Protein 7VJV (pdb70)

Secondary structure (DSSP, 8-state):
-HHHHH--GGGGGGB-TTSSSSEEEETTSS-HHHHHHHHHHHHTS-GGGEEE-SS-EEEEESB---TT-B-B-PPPHHHHHHHHHHHTTT-STTS---EEEEEEE-TT--EEEE---TTS-SEEEEEEESS-EEEEEE----GGG--TTPPP-PPP--SEEEEE-TT-EEEEETHHHHT-EEEE-S-SEEE---EEE---EEEEEEE--S-BPPTT-----

Sequence (221 aa):
MEEQDARVPALEPFRVEQAPPVIYYVPDFISKEEEEYLLRQVFNAPKPKWTQLSGRKLQNWGGLPHPRGMVPERLPPWLQRYVDKVSNLSLFGGLPANHVLVNQYLPGEGIMPHEDGPLYYPTVSTISLGSHTVLDFYEPRRPEDDDPTEQPRPPPRPTTSLLLEPRSLLVLRGPAYTRLLHGIAAARVDALDACLVRGTRVSLTIRRVPRVLRAGLLLGK

CATH classification: 2.60.120.590

Foldseek 3Di:
DLLVVQDQVVQVVQAPVPDPGGKGKFPQLDPPVLLVVVVVCVVPPPPVQWDDDPFWIKGKAQADQDPQATAGDAGDPSVVVVQCVVVVSVNQVNDTFRIKMKIKHAQLGKFPWDAPDDQFRQKKKKQKHDWKFKKFKFFDDDPVNDDPPDDDDPDTDGPDIDIHGHNMIMMQGGCSRVGIIIMTGSHQWDPPVPIGGTHMMIMIITTHRPGHDPHPDDDDD

Solvent-accessible surface area: 11903 Å² total; per-residue (Å²): 137,86,79,51,113,7,125,11,113,76,8,66,110,75,47,33,158,185,14,25,39,0,0,0,30,15,64,108,45,4,56,135,144,42,15,92,122,0,35,149,48,0,96,119,15,88,85,120,47,49,62,123,70,133,32,43,58,15,0,28,28,2,2,120,27,90,80,99,9,2,68,54,94,196,12,22,88,37,1,62,117,7,0,66,74,0,18,123,45,78,0,1,54,64,112,78,4,42,0,0,26,0,7,16,13,89,46,19,43,10,32,78,64,52,83,26,15,129,44,29,54,56,0,6,0,9,0,1,0,42,9,18,4,24,10,14,1,45,109,43,101,32,83,158,79,107,71,138,118,111,159,86,83,101,72,78,76,56,85,31,62,30,50,2,77,35,50,1,0,4,0,0,20,7,26,1,11,64,38,6,41,17,1,14,52,82,30,159,76,16,75,96,140,91,75,41,117,16,35,48,9,1,3,0,13,1,12,32,3,67,147,66,24,177,94,86,61,132,79,61,222

B-factor: mean 22.16, std 8.7, range [9.95, 59.67]

Nearest PDB structures (foldseek):
  7vjv-assembly1_A  TM=1.005E+00  e=1.576E-45  Homo sapiens
  7vjs-assembly1_A  TM=9.994E-01  e=5.631E-41  Homo sapiens
  5ylb-assembly1_A  TM=8.033E-01  e=1.730E-12  Schizosaccharomyces pombe 972h-
  5yl6-assembly1_A  TM=7.796E-01  e=6.643E-12  Schizosaccharomyces pombe 972h-
  4nih-assembly1_A  TM=6.869E-01  e=3.963E-09  Escherichia coli

Organism: Homo sapiens (NCBI:txid9606)

GO terms:
  GO:0005634 nucleus (C, IDA)
  GO:0005737 cytoplasm (C, IDA)
  GO:0016706 2-oxoglutarate-dependent dioxygenase activity (F, IDA)
  GO:0005515 protein binding (F, IPI)

InterPro domains:
  IPR005123 Oxoglutarate/iron-dependent dioxygenase domain [PS51471] (96-227)
  IPR027450 Alpha-ketoglutarate-dependent dioxygenase AlkB-like [PF13532] (74-224)
  IPR032862 Alpha-ketoglutarate-dependent dioxygenase alkB homologue 6 [PTHR46030] (2-235)
  IPR037151 Alpha-ketoglutarate-dependent dioxygenase AlkB-like superfamily [G3DSA:2.60.120.590] (9-232)

Structure (mmCIF, N/CA/C/O backbone):
data_7VJV
#
_entry.id   7VJV
#
_cell.length_a   46.118
_cell.length_b   64.407
_cell.length_c   88.416
_cell.angle_alpha   90.000
_cell.angle_beta   90.000
_cell.angle_gamma   90.000
#
_symmetry.space_group_name_H-M   'P 21 21 21'
#
loop_
_entity.id
_entity.type
_entity.pdbx_description
1 polymer 'Alpha-ketoglutarate-dependent dioxygenase alkB homolog 6'
2 non-polymer 'MANGANESE (II) ION'
3 non-polymer '2-OXOGLUTARIC ACID'
4 water water
#
loop_
_atom_site.group_PDB
_atom_site.id
_atom_site.type_symbol
_atom_site.label_atom_id
_atom_site.label_alt_id
_atom_site.label_comp_id
_atom_site.label_asym_id
_atom_site.label_entity_id
_atom_site.label_seq_id
_atom_site.pdbx_PDB_ins_code
_atom_site.Cartn_x
_atom_site.Cartn_y
_atom_site.Cartn_z
_atom_site.occupancy
_atom_site.B_iso_or_equiv
_atom_site.auth_seq_id
_atom_site.auth_comp_id
_atom_site.auth_asym_id
_atom_site.auth_atom_id
_atom_site.pdbx_PDB_model_num
ATOM 1 N N . MET A 1 1 ? -9.108 3.746 -10.954 1.000 33.864 1 MET A N 1
ATOM 2 C CA . MET A 1 1 ? -8.769 4.940 -10.092 1.000 35.713 1 MET A CA 1
ATOM 3 C C . MET A 1 1 ? -7.343 4.803 -9.536 1.000 32.062 1 MET A C 1
ATOM 4 O O . MET A 1 1 ? -6.632 5.809 -9.542 1.000 32.083 1 MET A O 1
ATOM 7 N N . GLU A 1 2 ? -6.937 3.603 -9.112 1.000 31.839 2 GLU A N 1
ATOM 8 C CA . GLU A 1 2 ? -5.565 3.362 -8.587 1.000 33.548 2 GLU A CA 1
ATOM 9 C C . GLU A 1 2 ? -4.539 3.866 -9.615 1.000 35.305 2 GLU A C 1
ATOM 10 O O . GLU A 1 2 ? -3.663 4.663 -9.219 1.000 29.682 2 GLU A O 1
ATOM 16 N N . GLU A 1 3 ? -4.681 3.455 -10.886 1.000 32.231 3 GLU A N 1
ATOM 17 C CA . GLU A 1 3 ? -3.769 3.836 -11.999 1.000 32.897 3 GLU A CA 1
ATOM 18 C C . GLU A 1 3 ? -3.837 5.343 -12.182 1.000 30.619 3 GLU A C 1
ATOM 19 O O . GLU A 1 3 ? -2.770 5.972 -12.242 1.000 29.417 3 GLU A O 1
ATOM 25 N N . GLN A 1 4 ? -5.052 5.897 -12.262 1.000 28.751 4 GLN A N 1
ATOM 26 C CA . GLN A 1 4 ? -5.271 7.356 -12.472 1.000 28.307 4 GLN A CA 1
ATOM 27 C C . GLN A 1 4 ? -4.563 8.144 -11.358 1.000 26.485 4 GLN A C 1
ATOM 28 O O . GLN A 1 4 ? -3.830 9.101 -11.674 1.000 28.456 4 GLN A O 1
ATOM 30 N N . ASP A 1 5 ? -4.757 7.749 -10.110 1.000 26.020 5 ASP A N 1
ATOM 31 C CA . ASP A 1 5 ? -4.168 8.468 -8.944 1.000 29.206 5 ASP A CA 1
ATOM 32 C C . ASP A 1 5 ? -2.635 8.331 -8.968 1.000 26.717 5 ASP A C 1
ATOM 33 O O . ASP A 1 5 ? -1.967 9.195 -8.411 1.000 32.118 5 ASP A O 1
ATOM 38 N N . ALA A 1 6 ? -2.103 7.252 -9.529 1.000 26.813 6 ALA A N 1
ATOM 39 C CA . ALA A 1 6 ? -0.647 6.957 -9.476 1.000 27.281 6 ALA A CA 1
ATOM 40 C C . ALA A 1 6 ? 0.123 7.803 -10.508 1.000 26.158 6 ALA A C 1
ATOM 41 O O . ALA A 1 6 ? 1.355 7.853 -10.418 1.000 23.187 6 ALA A O 1
ATOM 43 N N . ARG A 1 7 ? -0.549 8.388 -11.502 1.000 24.711 7 ARG A N 1
ATOM 44 C CA . ARG A 1 7 ? 0.133 9.165 -12.562 1.000 25.090 7 ARG A CA 1
ATOM 45 C C . ARG A 1 7 ? 0.789 10.401 -11.961 1.000 24.476 7 ARG A C 1
ATOM 46 O O . ARG A 1 7 ? 0.182 11.024 -11.071 1.000 24.665 7 ARG A O 1
ATOM 54 N N . VAL A 1 8 ? 2.009 10.716 -12.410 1.000 21.402 8 VAL A N 1
ATOM 55 C CA . VAL A 1 8 ? 2.784 11.930 -12.013 1.000 20.139 8 VAL A CA 1
ATOM 56 C C . VAL A 1 8 ? 2.991 12.752 -13.274 1.000 23.016 8 VAL A C 1
ATOM 57 O O . VAL A 1 8 ? 3.847 12.423 -14.104 1.000 19.776 8 VAL A O 1
ATOM 61 N N . PRO A 1 9 ? 2.177 13.802 -13.507 1.000 23.568 9 PRO A N 1
ATOM 62 C CA . PRO A 1 9 ? 2.251 14.548 -14.767 1.000 26.853 9 PRO A CA 1
ATOM 63 C C . PRO A 1 9 ? 3.663 14.925 -15.227 1.000 24.963 9 PRO A C 1
ATOM 64 O O . PRO A 1 9 ? 3.956 14.696 -16.395 1.000 27.626 9 PRO A O 1
ATOM 68 N N . ALA A 1 10 ? 4.508 15.463 -14.354 1.000 25.869 10 ALA A N 1
ATOM 69 C CA . ALA A 1 10 ? 5.867 15.901 -14.749 1.000 27.162 10 ALA A CA 1
ATOM 70 C C . ALA A 1 10 ? 6.673 14.701 -15.274 1.000 24.743 10 ALA A C 1
ATOM 71 O O . ALA A 1 10 ? 7.623 14.937 -16.022 1.000 24.981 10 ALA A O 1
ATOM 73 N N . LEU A 1 11 ? 6.341 13.459 -14.908 1.000 21.340 11 LEU A N 1
ATOM 74 C CA . LEU A 1 11 ? 7.174 12.293 -15.331 1.000 21.029 11 LEU A CA 1
ATOM 75 C C . LEU A 1 11 ? 6.561 11.569 -16.533 1.000 21.648 11 LEU A C 1
ATOM 76 O O . LEU A 1 11 ? 7.175 10.611 -16.999 1.000 19.600 11 LEU A O 1
ATOM 81 N N . GLU A 1 12 ? 5.440 12.036 -17.086 1.000 24.922 12 GLU A N 1
ATOM 82 C CA . GLU A 1 12 ? 4.722 11.259 -18.133 1.000 25.910 12 GLU A CA 1
ATOM 83 C C . GLU A 1 12 ? 5.611 11.048 -19.353 1.000 23.475 12 GLU A C 1
ATOM 84 O O . GLU A 1 12 ? 5.500 9.986 -19.965 1.000 23.541 12 GLU A O 1
ATOM 90 N N . PRO A 1 13 ? 6.549 11.951 -19.726 1.000 23.936 13 PRO A N 1
ATOM 91 C CA . PRO A 1 13 ? 7.477 11.663 -20.824 1.000 23.602 13 PRO A CA 1
ATOM 92 C C . PRO A 1 13 ? 8.361 10.435 -20.565 1.000 24.429 13 PRO A C 1
ATOM 93 O O . PRO A 1 13 ? 8.935 9.939 -21.511 1.000 22.322 13 PRO A O 1
ATOM 97 N N . PHE A 1 14 ? 8.446 9.983 -19.297 1.000 20.185 14 PHE A N 1
ATOM 98 C CA . PHE A 1 14 ? 9.333 8.888 -18.855 1.000 19.601 14 PHE A CA 1
ATOM 99 C C . PHE A 1 14 ? 8.509 7.633 -18.532 1.000 19.145 14 PHE A C 1
ATOM 100 O O . PHE A 1 14 ? 9.034 6.636 -17.964 1.000 17.361 14 PHE A O 1
ATOM 108 N N . ARG A 1 15 ? 7.204 7.665 -18.797 1.000 19.960 15 ARG A N 1
ATOM 109 C CA . ARG A 1 15 ? 6.322 6.502 -18.507 1.000 20.671 15 ARG A CA 1
ATOM 110 C C . ARG A 1 15 ? 6.805 5.309 -19.329 1.000 21.763 15 ARG A C 1
ATOM 111 O O . ARG A 1 15 ? 7.081 5.501 -20.522 1.000 23.568 15 ARG A O 1
ATOM 119 N N . VAL A 1 16 ? 6.895 4.126 -18.723 1.000 20.361 16 VAL A N 1
ATOM 120 C CA . VAL A 1 16 ? 7.287 2.881 -19.423 1.000 22.302 16 VAL A CA 1
ATOM 121 C C . VAL A 1 16 ? 5.949 2.258 -19.842 1.000 23.665 16 VAL A C 1
ATOM 122 O O . VAL A 1 16 ? 5.327 1.558 -19.034 1.000 22.882 16 VAL A O 1
ATOM 126 N N . GLU A 1 17 ? 5.512 2.607 -21.050 1.000 26.493 17 GLU A N 1
ATOM 127 C CA . GLU A 1 17 ? 4.130 2.414 -21.560 1.000 30.027 17 GLU A CA 1
ATOM 128 C C . GLU A 1 17 ? 3.810 0.917 -21.659 1.000 28.439 17 GLU A C 1
ATOM 129 O O . GLU A 1 17 ? 2.651 0.585 -21.409 1.000 28.496 17 GLU A O 1
ATOM 135 N N . GLN A 1 18 ? 4.788 0.040 -21.945 1.000 25.928 18 GLN A N 1
ATOM 136 C CA . GLN A 1 18 ? 4.518 -1.406 -22.155 1.000 28.711 18 GLN A CA 1
ATOM 137 C C . GLN A 1 18 ? 4.628 -2.188 -20.840 1.000 27.598 18 GLN A C 1
ATOM 138 O O . GLN A 1 18 ? 4.405 -3.405 -20.869 1.000 28.663 18 GLN A O 1
ATOM 144 N N . ALA A 1 19 ? 4.958 -1.530 -19.729 1.000 25.599 19 ALA A N 1
ATOM 145 C CA . ALA A 1 19 ? 5.070 -2.164 -18.405 1.000 22.654 19 ALA A CA 1
ATOM 146 C C . ALA A 1 19 ? 3.761 -1.918 -17.675 1.000 23.024 19 ALA A C 1
ATOM 147 O O . ALA A 1 19 ? 2.993 -1.042 -18.064 1.000 23.010 19 ALA A O 1
ATOM 149 N N . PRO A 1 20 ? 3.464 -2.682 -16.610 1.000 23.771 20 PRO A N 1
ATOM 150 C CA . PRO A 1 20 ? 2.252 -2.457 -15.832 1.000 24.850 20 PRO A CA 1
ATOM 151 C C . PRO A 1 20 ? 2.186 -1.044 -15.258 1.000 24.103 20 PRO A C 1
ATOM 152 O O . PRO A 1 20 ? 3.211 -0.384 -15.050 1.000 20.815 20 PRO A O 1
ATOM 156 N N . PRO A 1 21 ? 0.962 -0.529 -15.009 1.000 22.464 21 PRO A N 1
ATOM 157 C CA . PRO A 1 21 ? 0.784 0.810 -14.445 1.000 20.019 21 PRO A CA 1
ATOM 158 C C . PRO A 1 21 ? 1.289 0.817 -13.001 1.000 18.384 21 PRO A C 1
ATOM 159 O O . PRO A 1 21 ? 1.044 -0.150 -12.288 1.000 18.255 21 PRO A O 1
ATOM 163 N N . VAL A 1 22 ? 2.036 1.852 -12.562 1.000 16.763 22 VAL A N 1
ATOM 164 C CA . VAL A 1 22 ? 2.573 2.968 -13.316 1.000 16.852 22 VAL A CA 1
ATOM 165 C C . VAL A 1 22 ? 4.083 2.994 -13.032 1.000 16.864 22 VAL A C 1
ATOM 166 O O . VAL A 1 22 ? 4.438 3.097 -11.833 1.000 16.634 22 VAL A O 1
ATOM 170 N N . ILE A 1 23 ? 4.901 2.824 -14.070 1.000 15.879 23 ILE A N 1
ATOM 171 C CA . ILE A 1 23 ? 6.382 2.767 -13.946 1.000 15.062 23 ILE A CA 1
ATOM 172 C C . ILE A 1 23 ? 6.976 3.933 -14.714 1.000 15.440 23 ILE A C 1
ATOM 173 O O . ILE A 1 23 ? 6.639 4.111 -15.910 1.000 16.129 23 ILE A O 1
ATOM 178 N N . TYR A 1 24 ? 7.841 4.702 -14.050 1.000 14.222 24 TYR A N 1
ATOM 179 C CA . TYR A 1 24 ? 8.635 5.770 -14.700 1.000 14.101 24 TYR A CA 1
ATOM 180 C C . TYR A 1 24 ? 10.097 5.355 -14.693 1.000 14.617 24 TYR A C 1
ATOM 181 O O . TYR A 1 24 ? 10.575 4.803 -13.671 1.000 14.193 24 TYR A O 1
ATOM 190 N N . TYR A 1 25 ? 10.797 5.679 -15.770 1.000 14.359 25 TYR A N 1
ATOM 191 C CA . TYR A 1 25 ? 12.260 5.444 -15.892 1.000 14.988 25 TYR A CA 1
ATOM 192 C C . TYR A 1 25 ? 12.882 6.703 -16.472 1.000 15.991 25 TYR A C 1
ATOM 193 O O . TYR A 1 25 ? 12.592 7.063 -17.656 1.000 15.856 25 TYR A O 1
ATOM 202 N N . VAL A 1 26 ? 13.648 7.393 -15.639 1.000 14.920 26 VAL A N 1
ATOM 203 C CA . VAL A 1 26 ? 14.354 8.654 -16.006 1.000 16.768 26 VAL A CA 1
ATOM 204 C C . VAL A 1 26 ? 15.840 8.338 -16.158 1.000 16.886 26 VAL A C 1
ATOM 205 O O . VAL A 1 26 ? 16.564 8.175 -15.160 1.000 14.217 26 VAL A O 1
ATOM 209 N N . PRO A 1 27 ? 16.366 8.306 -17.400 1.000 16.663 27 PRO A N 1
ATOM 210 C CA . PRO A 1 27 ? 17.806 8.185 -17.607 1.000 16.182 27 PRO A CA 1
ATOM 211 C C . PRO A 1 27 ? 18.538 9.451 -17.155 1.000 16.004 27 PRO A C 1
ATOM 212 O O . PRO A 1 27 ? 17.971 10.532 -17.183 1.000 15.001 27 PRO A O 1
ATOM 216 N N . ASP A 1 28 ? 19.777 9.276 -16.709 1.000 18.480 28 ASP A N 1
ATOM 217 C CA . ASP A 1 28 ? 20.677 10.411 -16.357 1.000 19.420 28 ASP A CA 1
ATOM 218 C C . ASP A 1 28 ? 19.978 11.326 -15.355 1.000 18.606 28 ASP A C 1
ATOM 219 O O . ASP A 1 28 ? 20.060 12.572 -15.482 1.000 17.667 28 ASP A O 1
ATOM 224 N N . PHE A 1 29 ? 19.359 10.754 -14.320 1.000 16.107 29 PHE A N 1
ATOM 225 C CA . PHE A 1 29 ? 18.749 11.550 -13.232 1.000 16.176 29 PHE A CA 1
ATOM 226 C C . PHE A 1 29 ? 19.855 12.228 -12.422 1.000 17.726 29 PHE A C 1
ATOM 227 O O . PHE A 1 29 ? 19.604 13.313 -11.844 1.000 17.896 29 PHE A O 1
ATOM 235 N N . ILE A 1 30 ? 21.009 11.563 -12.319 1.000 16.089 30 ILE A N 1
ATOM 236 C CA . ILE A 1 30 ? 22.222 12.098 -11.647 1.000 17.133 30 ILE A CA 1
ATOM 237 C C . ILE A 1 30 ? 23.372 12.121 -12.656 1.000 18.180 30 ILE A C 1
ATOM 238 O O . ILE A 1 30 ? 23.368 11.333 -13.643 1.000 17.991 30 ILE A O 1
ATOM 243 N N . SER A 1 31 ? 24.335 13.011 -12.413 1.000 19.239 31 SER A N 1
ATOM 244 C CA . SER A 1 31 ? 25.548 13.154 -13.255 1.000 19.122 31 SER A CA 1
ATOM 245 C C . SER A 1 31 ? 26.592 12.109 -12.844 1.000 19.662 31 SER A C 1
ATOM 246 O O . SER A 1 31 ? 26.504 11.526 -11.724 1.000 19.046 31 SER A O 1
ATOM 249 N N . LYS A 1 32 ? 27.652 11.971 -13.640 1.000 19.472 32 LYS A N 1
ATOM 250 C CA . LYS A 1 32 ? 28.768 11.058 -13.285 1.000 21.085 32 LYS A CA 1
ATOM 251 C C . LYS A 1 32 ? 29.460 11.547 -12.009 1.000 19.213 32 LYS A C 1
ATOM 252 O O . LYS A 1 32 ? 29.845 10.718 -11.182 1.000 17.679 32 LYS A O 1
ATOM 258 N N . GLU A 1 33 ? 29.625 12.860 -11.850 1.000 21.282 33 GLU A N 1
ATOM 259 C CA . GLU A 1 33 ? 30.254 13.422 -10.624 1.000 24.292 33 GLU A CA 1
ATOM 260 C C . GLU A 1 33 ? 29.400 13.086 -9.394 1.000 20.617 33 GLU A C 1
ATOM 261 O O . GLU A 1 33 ? 29.964 12.719 -8.372 1.000 19.892 33 GLU A O 1
ATOM 267 N N . GLU A 1 34 ? 28.079 13.214 -9.502 1.000 19.242 34 GLU A N 1
ATOM 268 C CA . GLU A 1 34 ? 27.138 12.923 -8.387 1.000 17.345 34 GLU A CA 1
ATOM 269 C C . GLU A 1 34 ? 27.200 11.422 -8.052 1.000 15.996 34 GLU A C 1
ATOM 270 O O . GLU A 1 34 ? 27.222 11.047 -6.837 1.000 15.802 34 GLU A O 1
ATOM 276 N N . GLU A 1 35 ? 27.201 10.570 -9.088 1.000 15.141 35 GLU A N 1
ATOM 277 C CA . GLU A 1 35 ? 27.303 9.096 -8.931 1.000 15.158 35 GLU A CA 1
ATOM 278 C C . GLU A 1 35 ? 28.593 8.746 -8.188 1.000 16.412 35 GLU A C 1
ATOM 279 O O . GLU A 1 35 ? 28.552 7.926 -7.240 1.000 14.543 35 GLU A O 1
ATOM 285 N N . GLU A 1 36 ? 29.722 9.326 -8.610 1.000 18.469 36 GLU A N 1
ATOM 286 C CA . GLU A 1 36 ? 31.031 9.022 -7.985 1.000 18.521 36 GLU A CA 1
ATOM 287 C C . GLU A 1 36 ? 30.974 9.385 -6.515 1.000 15.652 36 GLU A C 1
ATOM 288 O O . GLU A 1 36 ? 31.395 8.579 -5.707 1.000 16.519 36 GLU A O 1
ATOM 294 N N . TYR A 1 37 ? 30.452 10.559 -6.173 1.000 15.439 37 TYR A N 1
ATOM 295 C CA . TYR A 1 37 ? 30.445 11.048 -4.775 1.000 15.918 37 TYR A CA 1
ATOM 296 C C . TYR A 1 37 ? 29.579 10.132 -3.907 1.000 15.124 37 TYR A C 1
ATOM 297 O O . TYR A 1 37 ? 29.992 9.775 -2.807 1.000 14.624 37 TYR A O 1
ATOM 306 N N . LEU A 1 38 ? 28.396 9.745 -4.389 1.000 15.607 38 LEU A N 1
ATOM 307 C CA . LEU A 1 38 ? 27.529 8.782 -3.670 1.000 14.496 38 LEU A CA 1
ATOM 308 C C . LEU A 1 38 ? 28.260 7.458 -3.432 1.000 14.985 38 LEU A C 1
ATOM 309 O O . LEU A 1 38 ? 28.164 6.923 -2.351 1.000 15.093 38 LEU A O 1
ATOM 314 N N . LEU A 1 39 ? 28.934 6.904 -4.435 1.000 15.599 39 LEU A N 1
ATOM 315 C CA . LEU A 1 39 ? 29.654 5.618 -4.241 1.000 16.128 39 LEU A CA 1
ATOM 316 C C . LEU A 1 39 ? 30.721 5.788 -3.146 1.000 16.214 39 LEU A C 1
ATOM 317 O O . LEU A 1 39 ? 30.877 4.868 -2.288 1.000 17.158 39 LEU A O 1
ATOM 322 N N . ARG A 1 40 ? 31.470 6.886 -3.218 1.000 18.177 40 ARG A N 1
ATOM 323 C CA . ARG A 1 40 ? 32.557 7.209 -2.243 1.000 19.201 40 ARG A CA 1
ATOM 324 C C . ARG A 1 40 ? 31.963 7.239 -0.831 1.000 18.261 40 ARG A C 1
ATOM 325 O O . ARG A 1 40 ? 32.518 6.600 0.069 1.000 17.963 40 ARG A O 1
ATOM 333 N N . GLN A 1 41 ? 30.819 7.916 -0.648 1.000 17.652 41 GLN A N 1
ATOM 334 C CA . GLN A 1 41 ? 30.204 8.107 0.694 1.000 17.624 41 GLN A CA 1
ATOM 335 C C . GLN A 1 41 ? 29.620 6.787 1.191 1.000 17.987 41 GLN A C 1
ATOM 336 O O . GLN A 1 41 ? 29.777 6.503 2.398 1.000 17.290 41 GLN A O 1
ATOM 342 N N . VAL A 1 42 ? 28.997 5.976 0.319 1.000 17.111 42 VAL A N 1
ATOM 343 C CA . VAL A 1 42 ? 28.518 4.614 0.726 1.000 17.384 42 VAL A CA 1
ATOM 344 C C . VAL A 1 42 ? 29.730 3.779 1.171 1.000 18.963 42 VAL A C 1
ATOM 345 O O . VAL A 1 42 ? 29.696 3.140 2.240 1.000 19.279 42 VAL A O 1
ATOM 349 N N . PHE A 1 43 ? 30.784 3.769 0.377 1.000 21.766 43 PHE A N 1
ATOM 350 C CA . PHE A 1 43 ? 31.923 2.849 0.633 1.000 26.388 43 PHE A CA 1
ATOM 351 C C . PHE A 1 43 ? 32.684 3.292 1.888 1.000 27.189 43 PHE A C 1
ATOM 352 O O . PHE A 1 43 ? 33.194 2.393 2.583 1.000 28.494 43 PHE A O 1
ATOM 360 N N . ASN A 1 44 ? 32.719 4.591 2.197 1.000 29.755 44 ASN A N 1
ATOM 361 C CA . ASN A 1 44 ? 33.499 5.166 3.331 1.000 29.863 44 ASN A CA 1
ATOM 362 C C . ASN A 1 44 ? 32.645 5.270 4.595 1.000 27.045 44 ASN A C 1
ATOM 363 O O . ASN A 1 44 ? 33.163 5.715 5.603 1.000 25.969 44 ASN A O 1
ATOM 368 N N . ALA A 1 45 ? 31.379 4.849 4.582 1.000 26.004 45 ALA A N 1
ATOM 369 C CA . ALA A 1 45 ? 30.515 4.825 5.785 1.000 24.920 45 ALA A CA 1
ATOM 370 C C . ALA A 1 45 ? 31.152 3.936 6.855 1.000 26.138 45 ALA A C 1
ATOM 371 O O . ALA A 1 45 ? 31.866 2.976 6.546 1.000 25.523 45 ALA A O 1
ATOM 373 N N . PRO A 1 46 ? 30.854 4.180 8.146 1.000 27.918 46 PRO A N 1
ATOM 374 C CA . PRO A 1 4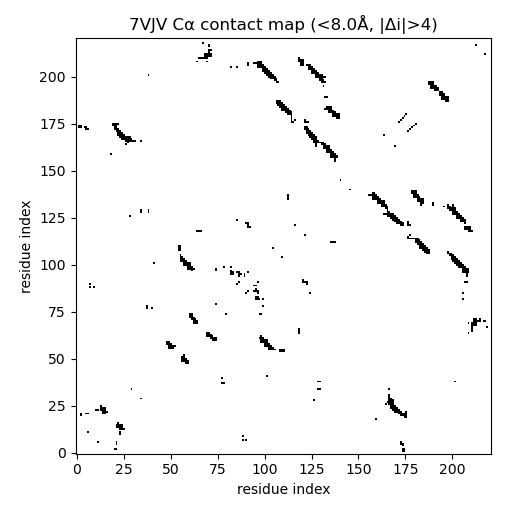6 ? 31.323 3.302 9.224 1.000 30.978 46 PRO A CA 1
ATOM 375 C C . PRO A 1 46 ? 30.858 1.850 9.031 1.000 32.516 46 PRO A C 1
ATOM 376 O O . PRO A 1 46 ? 29.700 1.650 8.653 1.000 28.177 46 PRO A O 1
ATOM 380 N N . LYS A 1 47 ? 31.755 0.889 9.294 1.000 31.665 47 LYS A N 1
ATOM 381 C CA . LYS A 1 47 ? 31.542 -0.573 9.112 1.000 33.785 47 LYS A CA 1
ATOM 382 C C . LYS A 1 47 ? 30.194 -0.977 9.701 1.000 32.954 47 LYS A C 1
ATOM 383 O O . LYS A 1 47 ? 29.479 -1.747 9.058 1.000 31.652 47 LYS A O 1
ATOM 385 N N . PRO A 1 48 ? 29.802 -0.485 10.908 1.000 34.766 48 PRO A N 1
ATOM 386 C CA . PRO A 1 48 ? 28.512 -0.850 11.506 1.000 35.056 48 PRO A CA 1
ATOM 387 C C . PRO A 1 48 ? 27.244 -0.421 10.737 1.000 33.598 48 PRO A C 1
ATOM 388 O O . PRO A 1 48 ? 26.181 -0.832 11.121 1.000 30.789 48 PRO A O 1
ATOM 392 N N . LYS A 1 49 ? 27.351 0.429 9.717 1.000 27.605 49 LYS A N 1
ATOM 393 C CA . LYS A 1 49 ? 26.171 0.811 8.898 1.000 26.558 49 LYS A CA 1
ATOM 394 C C . LYS A 1 49 ? 25.758 -0.380 8.031 1.000 25.048 49 LYS A C 1
ATOM 395 O O . LYS A 1 49 ? 24.611 -0.403 7.586 1.000 25.504 49 LYS A O 1
ATOM 401 N N . TRP A 1 50 ? 26.658 -1.334 7.789 1.000 23.358 50 TRP A N 1
ATOM 402 C CA . TRP A 1 50 ? 26.408 -2.470 6.862 1.000 23.914 50 TRP A CA 1
ATOM 403 C C . TRP A 1 50 ? 25.682 -3.631 7.567 1.000 26.139 50 TRP A C 1
ATOM 404 O O . TRP A 1 50 ? 26.057 -4.037 8.699 1.000 27.805 50 TRP A O 1
ATOM 415 N N . THR A 1 51 ? 24.678 -4.183 6.908 1.000 22.640 51 THR A N 1
ATOM 416 C CA . THR A 1 51 ? 24.019 -5.453 7.265 1.000 23.605 51 THR A CA 1
ATOM 417 C C . THR A 1 51 ? 24.362 -6.479 6.187 1.000 23.298 51 THR A C 1
ATOM 418 O O . THR A 1 51 ? 24.104 -6.196 4.989 1.000 21.059 51 THR A O 1
ATOM 422 N N . GLN A 1 52 ? 24.890 -7.634 6.592 1.000 22.809 52 GLN A N 1
ATOM 423 C CA . GLN A 1 52 ? 25.200 -8.770 5.691 1.000 23.038 52 GLN A CA 1
ATOM 424 C C . GLN A 1 52 ? 23.997 -9.710 5.644 1.000 22.840 52 GLN A C 1
ATOM 425 O O . GLN A 1 52 ? 23.599 -10.258 6.697 1.000 21.771 52 GLN A O 1
ATOM 431 N N . LEU A 1 53 ? 23.371 -9.858 4.474 1.000 21.617 53 LEU A N 1
ATOM 432 C CA . LEU A 1 53 ? 22.250 -10.814 4.305 1.000 22.564 53 LEU A CA 1
ATOM 433 C C . LEU A 1 53 ? 22.787 -12.042 3.547 1.000 22.285 53 LEU A C 1
ATOM 434 O O . LEU A 1 53 ? 24.012 -12.092 3.250 1.000 21.838 53 LEU A O 1
ATOM 439 N N . SER A 1 54 ? 21.917 -13.000 3.253 1.000 23.804 54 SER A N 1
ATOM 440 C CA . SER A 1 54 ? 22.302 -14.274 2.590 1.000 27.575 54 SER A CA 1
ATOM 441 C C . SER A 1 54 ? 22.885 -13.994 1.202 1.000 29.865 54 SER A C 1
ATOM 442 O O . SER A 1 54 ? 23.794 -14.724 0.835 1.000 30.618 54 SER A O 1
ATOM 445 N N . GLY A 1 55 ? 22.406 -12.970 0.475 1.000 27.298 55 GLY A N 1
ATOM 446 C CA . GLY A 1 55 ? 22.714 -12.795 -0.963 1.000 27.409 55 GLY A CA 1
ATOM 447 C C . GLY A 1 55 ? 23.008 -11.361 -1.365 1.000 23.907 55 GLY A C 1
ATOM 448 O O . GLY A 1 55 ? 23.043 -11.100 -2.576 1.000 23.778 55 GLY A O 1
ATOM 449 N N . ARG A 1 56 ? 23.239 -10.468 -0.404 1.000 23.240 56 ARG A N 1
ATOM 450 C CA . ARG A 1 56 ? 23.583 -9.041 -0.655 1.000 21.832 56 ARG A CA 1
ATOM 451 C C . ARG A 1 56 ? 23.964 -8.416 0.689 1.000 20.555 56 ARG A C 1
ATOM 452 O O . ARG A 1 56 ? 23.809 -9.097 1.726 1.000 20.851 56 ARG A O 1
ATOM 460 N N . LYS A 1 57 ? 24.451 -7.176 0.632 1.000 20.917 57 LYS A N 1
ATOM 461 C CA . LYS A 1 57 ? 24.831 -6.318 1.782 1.000 21.490 57 LYS A CA 1
ATOM 462 C C . LYS A 1 57 ? 24.021 -5.021 1.655 1.000 18.665 57 LYS A C 1
ATOM 463 O O . LYS A 1 57 ? 23.787 -4.593 0.500 1.000 18.275 57 LYS A O 1
ATOM 469 N N . LEU A 1 58 ? 23.626 -4.406 2.760 1.000 16.752 58 LEU A N 1
ATOM 470 C CA . LEU A 1 58 ? 22.806 -3.166 2.670 1.000 15.877 58 LEU A CA 1
ATOM 471 C C . LEU A 1 58 ? 23.144 -2.208 3.801 1.000 16.810 58 LEU A C 1
ATOM 472 O O . LEU A 1 58 ? 23.790 -2.645 4.797 1.000 17.611 58 LEU A O 1
ATOM 477 N N . GLN A 1 59 ? 22.655 -0.969 3.662 1.000 14.991 59 GLN A N 1
ATOM 478 C CA . GLN A 1 59 ? 22.641 0.056 4.733 1.000 15.755 59 GLN A CA 1
ATOM 479 C C . GLN A 1 59 ? 21.216 0.603 4.848 1.000 15.296 59 GLN A C 1
ATOM 480 O O . GLN A 1 59 ? 20.593 0.896 3.806 1.000 17.018 59 GLN A O 1
ATOM 486 N N . ASN A 1 60 ? 20.747 0.790 6.063 1.000 14.412 60 ASN A N 1
ATOM 487 C CA . ASN A 1 60 ? 19.559 1.610 6.373 1.000 15.667 60 ASN A CA 1
ATOM 488 C C . ASN A 1 60 ? 20.000 3.017 6.780 1.000 17.527 60 ASN A C 1
ATOM 489 O O . ASN A 1 60 ? 20.874 3.150 7.677 1.000 18.594 60 ASN A O 1
ATOM 494 N N . TRP A 1 61 ? 19.366 4.040 6.200 1.000 14.391 61 TRP A N 1
ATOM 495 C CA . TRP A 1 61 ? 19.565 5.443 6.608 1.000 14.403 61 TRP A CA 1
ATOM 496 C C . TRP A 1 61 ? 18.200 6.062 6.861 1.000 14.656 61 TRP A C 1
ATOM 497 O O . TRP A 1 61 ? 17.302 5.864 5.988 1.000 13.619 61 TRP A O 1
ATOM 508 N N . GLY A 1 62 ? 18.042 6.763 7.987 1.000 14.507 62 GLY A N 1
ATOM 509 C CA . GLY A 1 62 ? 16.752 7.349 8.381 1.000 15.453 62 GLY A CA 1
ATOM 510 C C . GLY A 1 62 ? 16.100 6.572 9.505 1.000 15.313 62 GLY A C 1
ATOM 511 O O . GLY A 1 62 ? 15.117 7.079 10.060 1.000 15.402 62 GLY A O 1
ATOM 512 N N . GLY A 1 63 ? 16.605 5.367 9.785 1.000 17.347 63 GLY A N 1
ATOM 513 C CA . GLY A 1 63 ? 16.080 4.444 10.812 1.000 17.464 63 GLY A CA 1
ATOM 514 C C . GLY A 1 63 ? 15.656 3.110 10.232 1.000 19.619 63 GLY A C 1
ATOM 515 O O . GLY A 1 63 ? 15.786 2.871 9.004 1.000 18.265 63 GLY A O 1
ATOM 516 N N . LEU A 1 64 ? 15.195 2.215 11.102 1.000 17.801 64 LEU A N 1
ATOM 517 C CA . LEU A 1 64 ? 14.826 0.830 10.740 1.000 17.867 64 LEU A CA 1
ATOM 518 C C . LEU A 1 64 ? 13.307 0.743 10.709 1.000 17.298 64 LEU A C 1
ATOM 519 O O . LEU A 1 64 ? 12.672 0.792 11.753 1.000 18.041 64 LEU A O 1
ATOM 524 N N . PRO A 1 65 ? 12.670 0.679 9.523 1.000 16.067 65 PRO A N 1
ATOM 525 C CA . PRO A 1 65 ? 11.222 0.553 9.423 1.000 16.884 65 PRO A CA 1
ATOM 526 C C . PRO A 1 65 ? 10.727 -0.653 10.233 1.000 19.189 65 PRO A C 1
ATOM 527 O O . PRO A 1 65 ? 11.363 -1.715 10.241 1.000 19.857 65 PRO A O 1
ATOM 531 N N . HIS A 1 66 ? 9.593 -0.464 10.883 1.000 19.804 66 HIS A N 1
ATOM 532 C CA . HIS A 1 66 ? 9.013 -1.451 11.826 1.000 22.241 66 HIS A CA 1
ATOM 533 C C . HIS A 1 66 ? 7.517 -1.220 11.915 1.000 21.623 66 HIS A C 1
ATOM 534 O O . HIS A 1 66 ? 7.075 -0.069 11.964 1.000 20.683 66 HIS A O 1
ATOM 541 N N . PRO A 1 67 ? 6.691 -2.296 11.952 1.000 23.847 67 PRO A N 1
ATOM 542 C CA . PRO A 1 67 ? 5.236 -2.142 12.039 1.000 24.505 67 PRO A CA 1
ATOM 543 C C . PRO A 1 67 ? 4.755 -1.383 13.286 1.000 22.778 67 PRO A C 1
ATOM 544 O O . PRO A 1 67 ? 3.741 -0.741 13.213 1.000 25.249 67 PRO A O 1
ATOM 548 N N . ARG A 1 68 ? 5.513 -1.386 14.369 1.000 25.437 68 ARG A N 1
ATOM 549 C CA . ARG A 1 68 ? 5.086 -0.685 15.618 1.000 28.790 68 ARG A CA 1
ATOM 550 C C . ARG A 1 68 ? 5.549 0.772 15.571 1.000 25.926 68 ARG A C 1
ATOM 551 O O . ARG A 1 68 ? 5.098 1.564 16.407 1.000 28.296 68 ARG A O 1
ATOM 559 N N . GLY A 1 69 ? 6.344 1.151 14.569 1.000 23.762 69 GLY A N 1
ATOM 560 C CA . GLY A 1 69 ? 6.827 2.539 14.430 1.000 21.032 69 GLY A CA 1
ATOM 561 C C . GLY A 1 69 ? 8.328 2.586 14.298 1.000 19.644 69 GLY A C 1
ATOM 562 O O . GLY A 1 69 ? 9.022 1.786 14.943 1.000 19.065 69 GLY A O 1
ATOM 563 N N . MET A 1 70 ? 8.845 3.463 13.442 1.000 17.549 70 MET A N 1
ATOM 564 C CA . MET A 1 70 ? 10.287 3.526 13.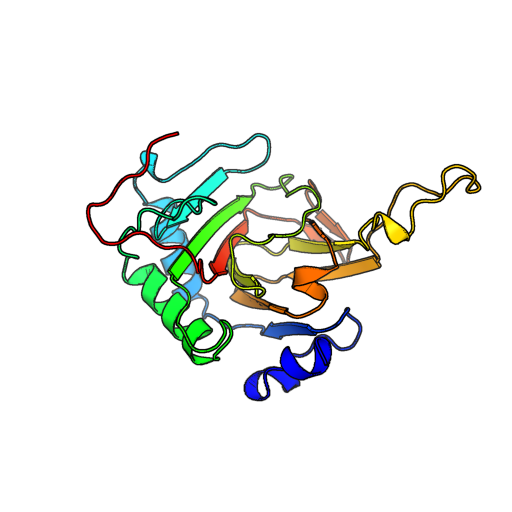159 1.000 16.648 70 MET A CA 1
ATOM 565 C C . MET A 1 70 ? 10.919 4.531 14.123 1.000 16.142 70 MET A C 1
ATOM 566 O O . MET A 1 70 ? 10.374 5.631 14.263 1.000 15.628 70 MET A O 1
ATOM 571 N N . VAL A 1 71 ? 12.020 4.157 14.772 1.000 16.945 71 VAL A N 1
ATOM 572 C CA . VAL A 1 71 ? 12.898 5.103 15.524 1.000 17.643 71 VAL A CA 1
ATOM 573 C C . VAL A 1 71 ? 13.736 5.867 14.508 1.000 16.989 71 VAL A C 1
ATOM 574 O O . VAL A 1 71 ? 14.601 5.286 13.853 1.000 18.301 71 VAL A O 1
ATOM 578 N N . PRO A 1 72 ? 13.501 7.186 14.318 1.000 17.149 72 PRO A N 1
ATOM 579 C CA . PRO A 1 72 ? 14.135 7.915 13.214 1.000 17.727 72 PRO A CA 1
ATOM 580 C C . PRO A 1 72 ? 15.608 8.236 13.495 1.000 20.360 72 PRO A C 1
ATOM 581 O O . PRO A 1 72 ? 16.028 8.369 14.647 1.000 18.998 72 PRO A O 1
ATOM 585 N N . GLU A 1 73 ? 16.386 8.335 12.424 1.000 21.692 73 GLU A N 1
ATOM 586 C CA . GLU A 1 73 ? 17.786 8.840 12.464 1.000 24.169 73 GLU A CA 1
ATOM 587 C C . GLU A 1 73 ? 17.915 9.933 11.415 1.000 23.879 73 GLU A C 1
ATOM 588 O O . GLU A 1 73 ? 17.255 9.833 10.356 1.000 20.220 73 GLU A O 1
ATOM 594 N N . ARG A 1 74 ? 18.698 10.964 11.707 1.000 23.767 74 ARG A N 1
ATOM 595 C CA . ARG A 1 74 ? 18.853 12.099 10.777 1.000 24.799 74 ARG A CA 1
ATOM 596 C C . ARG A 1 74 ? 19.545 11.560 9.521 1.000 19.949 74 ARG A C 1
ATOM 597 O O . ARG A 1 74 ? 20.570 10.893 9.638 1.000 20.773 74 ARG A O 1
ATOM 605 N N . LEU A 1 75 ? 19.014 11.866 8.350 1.000 17.436 75 LEU A N 1
ATOM 606 C CA . LEU A 1 75 ? 19.679 11.521 7.079 1.000 17.399 75 LEU A CA 1
ATOM 607 C C . LEU A 1 75 ? 20.841 12.493 6.888 1.000 17.406 75 LEU A C 1
AT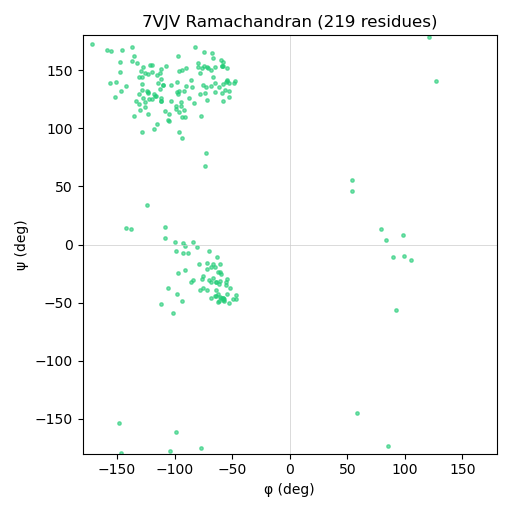OM 608 O O . LEU A 1 75 ? 20.690 13.694 7.112 1.000 16.607 75 LEU A O 1
ATOM 613 N N . PRO A 1 76 ? 22.015 12.006 6.446 1.000 17.028 76 PRO A N 1
ATOM 614 C CA . PRO A 1 76 ? 23.130 12.905 6.171 1.000 16.677 76 PRO A CA 1
ATOM 615 C C . PRO A 1 76 ? 22.865 13.718 4.920 1.000 16.225 76 PRO A C 1
ATOM 616 O O . PRO A 1 76 ? 22.139 13.267 4.029 1.000 16.259 76 PRO A O 1
ATOM 620 N N . PRO A 1 77 ? 23.442 14.943 4.780 1.000 15.881 77 PRO A N 1
ATOM 621 C CA . PRO A 1 77 ? 23.179 15.770 3.609 1.000 14.581 77 PRO A CA 1
ATOM 622 C C . PRO A 1 77 ? 23.466 15.094 2.270 1.000 13.810 77 PRO A C 1
ATOM 623 O O . PRO A 1 77 ? 22.814 15.447 1.322 1.000 13.690 77 PRO A O 1
ATOM 627 N N . TRP A 1 78 ? 24.457 14.205 2.221 1.000 13.255 78 TRP A N 1
ATOM 628 C CA . TRP A 1 78 ? 24.848 13.576 0.932 1.000 14.218 78 TRP A CA 1
ATOM 629 C C . TRP A 1 78 ? 23.732 12.636 0.451 1.000 13.668 78 TRP A C 1
ATOM 630 O O . TRP A 1 78 ? 23.687 12.349 -0.765 1.000 14.836 78 TRP A O 1
ATOM 641 N N . LEU A 1 79 ? 22.831 12.213 1.346 1.000 14.501 79 LEU A N 1
ATOM 642 C CA . LEU A 1 79 ? 21.589 11.499 0.945 1.000 14.241 79 LEU A CA 1
ATOM 643 C C . LEU A 1 79 ? 20.396 12.461 0.895 1.000 14.575 79 LEU A C 1
ATOM 644 O O . LEU A 1 79 ? 19.563 12.304 -0.027 1.000 13.982 79 LEU A O 1
ATOM 649 N N . GLN A 1 80 ? 20.247 13.362 1.863 1.000 14.145 80 GLN A N 1
ATOM 650 C CA . GLN A 1 80 ? 19.118 14.321 1.902 1.000 13.842 80 GLN A CA 1
ATOM 651 C C . GLN A 1 80 ? 19.030 15.051 0.564 1.000 14.841 80 GLN A C 1
ATOM 652 O O . GLN A 1 80 ? 17.911 15.340 0.119 1.000 14.340 80 GLN A O 1
ATOM 658 N N . ARG A 1 81 ? 20.169 15.378 -0.062 1.000 14.188 81 ARG A N 1
ATOM 659 C CA . ARG A 1 81 ? 20.163 16.043 -1.386 1.000 15.659 81 ARG A CA 1
ATOM 660 C C . ARG A 1 81 ? 19.225 15.280 -2.348 1.000 14.793 81 ARG A C 1
ATOM 661 O O . ARG A 1 81 ? 18.433 15.960 -3.063 1.000 14.362 81 ARG A O 1
ATOM 669 N N . TYR A 1 82 ? 19.311 13.941 -2.418 1.000 13.624 82 TYR A N 1
ATOM 670 C CA . TYR A 1 82 ? 18.532 13.150 -3.415 1.000 13.735 82 TYR A CA 1
ATOM 671 C C . TYR A 1 82 ? 17.126 12.845 -2.871 1.000 13.098 82 TYR A C 1
ATOM 672 O O . TYR A 1 82 ? 16.195 12.770 -3.673 1.000 13.219 82 TYR A O 1
ATOM 681 N N . VAL A 1 83 ? 16.983 12.679 -1.561 1.000 13.390 83 VAL A N 1
ATOM 682 C CA . VAL A 1 83 ? 15.640 12.602 -0.914 1.000 13.914 83 VAL A CA 1
ATOM 683 C C . VAL A 1 83 ? 14.858 13.859 -1.327 1.000 15.280 83 VAL A C 1
ATOM 684 O O . VAL A 1 83 ? 13.672 13.748 -1.703 1.000 15.871 83 VAL A O 1
ATOM 688 N N . ASP A 1 84 ? 15.509 15.027 -1.318 1.000 14.820 84 ASP A N 1
ATOM 689 C CA . ASP A 1 84 ? 14.830 16.303 -1.657 1.000 16.146 84 ASP A CA 1
ATOM 690 C C . ASP A 1 84 ? 14.472 16.284 -3.145 1.000 16.400 84 ASP A C 1
ATOM 691 O O . ASP A 1 84 ? 13.344 16.655 -3.501 1.000 15.461 84 ASP A O 1
ATOM 696 N N . LYS A 1 85 ? 15.406 15.883 -4.009 1.000 16.282 85 LYS A N 1
ATOM 697 C CA . LYS A 1 85 ? 15.159 15.834 -5.476 1.000 18.114 85 LYS A CA 1
ATOM 698 C C . LYS A 1 85 ? 13.971 14.927 -5.825 1.000 15.669 85 LYS A C 1
ATOM 699 O O . LYS A 1 85 ? 13.108 15.381 -6.599 1.000 14.253 85 LYS A O 1
ATOM 705 N N . VAL A 1 86 ? 13.863 13.723 -5.260 1.000 15.592 86 VAL A N 1
ATOM 706 C CA . VAL A 1 86 ? 12.717 12.824 -5.574 1.000 15.768 86 VAL A CA 1
ATOM 707 C C . VAL A 1 86 ? 11.454 13.313 -4.872 1.000 16.087 86 VAL A C 1
ATOM 708 O O . VAL A 1 86 ? 10.363 13.241 -5.516 1.000 16.566 86 VAL A O 1
ATOM 712 N N . SER A 1 87 ? 11.558 13.831 -3.647 1.000 14.289 87 SER A N 1
ATOM 713 C CA . SER A 1 87 ? 10.376 14.380 -2.926 1.000 16.024 87 SER A CA 1
ATOM 714 C C . SER A 1 87 ? 9.830 15.600 -3.679 1.000 16.842 87 SER A C 1
ATOM 715 O O . SER A 1 87 ? 8.607 15.800 -3.670 1.000 16.951 87 SER A O 1
ATOM 718 N N . ASN A 1 88 ? 10.683 16.370 -4.348 1.000 16.261 88 ASN A N 1
ATOM 719 C CA . ASN A 1 88 ? 10.217 17.541 -5.143 1.000 18.770 88 ASN A CA 1
ATOM 720 C C . ASN A 1 88 ? 9.385 17.118 -6.348 1.000 19.117 88 ASN A C 1
ATOM 721 O O . ASN A 1 88 ? 8.719 18.003 -6.905 1.000 22.415 88 ASN A O 1
ATOM 726 N N . LEU A 1 89 ? 9.431 15.853 -6.771 1.000 17.239 89 LEU A N 1
ATOM 727 C CA . LEU A 1 89 ? 8.550 15.317 -7.836 1.000 17.166 89 LEU A CA 1
ATOM 728 C C . LEU A 1 89 ? 7.207 14.898 -7.222 1.000 17.086 89 LEU A C 1
ATOM 729 O O . LEU A 1 89 ? 6.409 14.345 -7.972 1.000 19.728 89 LEU A O 1
ATOM 734 N N . SER A 1 90 ? 7.019 15.096 -5.915 1.000 17.514 90 SER A N 1
ATOM 735 C CA . SER A 1 90 ? 5.779 14.796 -5.149 1.000 18.987 90 SER A CA 1
ATOM 736 C C . SER A 1 90 ? 5.357 13.328 -5.349 1.000 18.101 90 SER A C 1
ATOM 737 O O . SER A 1 90 ? 4.210 13.040 -5.756 1.000 17.961 90 SER A O 1
ATOM 740 N N . LEU A 1 91 ? 6.279 12.413 -5.041 1.000 14.536 91 LEU A N 1
ATOM 741 C CA . LEU A 1 91 ? 6.091 10.967 -5.249 1.000 14.845 91 LEU A CA 1
ATOM 742 C C . LEU A 1 91 ? 5.526 10.294 -4.008 1.000 13.419 91 LEU A C 1
ATOM 743 O O . LEU A 1 91 ? 5.241 9.111 -4.127 1.000 15.012 91 LEU A O 1
ATOM 748 N N . PHE A 1 92 ? 5.402 10.968 -2.856 1.000 13.187 92 PHE A N 1
ATOM 749 C CA . PHE A 1 92 ? 5.111 10.264 -1.581 1.000 13.351 92 PHE A CA 1
ATOM 750 C C . PHE A 1 92 ? 3.856 10.809 -0.885 1.000 14.743 92 PHE A C 1
ATOM 751 O O . PHE A 1 92 ? 3.783 10.793 0.366 1.000 13.820 92 PHE A O 1
ATOM 759 N N . GLY A 1 93 ? 2.853 11.231 -1.663 1.000 16.191 93 GLY A N 1
ATOM 760 C CA . GLY A 1 93 ? 1.536 11.600 -1.098 1.000 15.560 93 GLY A CA 1
ATOM 761 C C . GLY A 1 93 ? 1.527 12.995 -0.472 1.000 15.806 93 GLY A C 1
ATOM 762 O O . GLY A 1 93 ? 0.558 13.337 0.232 1.000 17.394 93 GLY A O 1
ATOM 763 N N . GLY A 1 94 ? 2.549 13.804 -0.728 1.000 14.567 94 GLY A N 1
ATOM 764 C CA . GLY A 1 94 ? 2.595 15.203 -0.300 1.000 15.060 94 GLY A CA 1
ATOM 765 C C . GLY A 1 94 ? 3.399 15.423 0.978 1.000 14.778 94 GLY A C 1
ATOM 766 O O . GLY A 1 94 ? 3.409 16.559 1.466 1.000 13.396 94 GLY A O 1
ATOM 767 N N . LEU A 1 95 ? 4.100 14.400 1.460 1.000 14.474 95 LEU A N 1
ATOM 768 C CA . LEU A 1 95 ? 5.173 14.527 2.471 1.000 16.175 95 LEU A CA 1
ATOM 769 C C . LEU A 1 95 ? 6.452 14.003 1.841 1.000 15.473 95 LEU A C 1
ATOM 770 O O . LEU A 1 95 ? 6.396 13.221 0.897 1.000 14.907 95 LEU A O 1
ATOM 775 N N . PRO A 1 96 ? 7.624 14.465 2.317 1.000 16.157 96 PRO A N 1
ATOM 776 C CA . PRO A 1 96 ? 8.884 14.036 1.733 1.000 15.031 96 PRO A CA 1
ATOM 777 C C . PRO A 1 96 ? 9.229 12.609 2.154 1.000 14.085 96 PRO A C 1
ATOM 778 O O . PRO A 1 96 ? 8.797 12.155 3.214 1.000 13.896 96 PRO A O 1
ATOM 782 N N . ALA A 1 97 ? 10.003 11.912 1.312 1.000 13.217 97 ALA A N 1
ATOM 783 C CA . ALA A 1 97 ? 10.598 10.612 1.719 1.000 12.369 97 ALA A CA 1
ATOM 784 C C . ALA A 1 97 ? 11.440 10.833 2.969 1.000 11.969 97 ALA A C 1
ATOM 785 O O . ALA A 1 97 ? 11.932 11.970 3.203 1.000 12.675 97 ALA A O 1
ATOM 787 N N . ASN A 1 98 ? 11.660 9.764 3.736 1.000 11.798 98 ASN A N 1
ATOM 788 C CA . ASN A 1 98 ? 12.372 9.889 5.029 1.000 12.420 98 ASN A CA 1
ATOM 789 C C . ASN A 1 98 ? 13.289 8.688 5.278 1.000 12.288 98 ASN A C 1
ATOM 790 O O . ASN A 1 98 ? 13.753 8.503 6.450 1.000 13.737 98 ASN A O 1
ATOM 795 N N . HIS A 1 99 ? 13.556 7.896 4.252 1.000 11.419 99 HIS A N 1
ATOM 796 C CA . HIS A 1 99 ? 1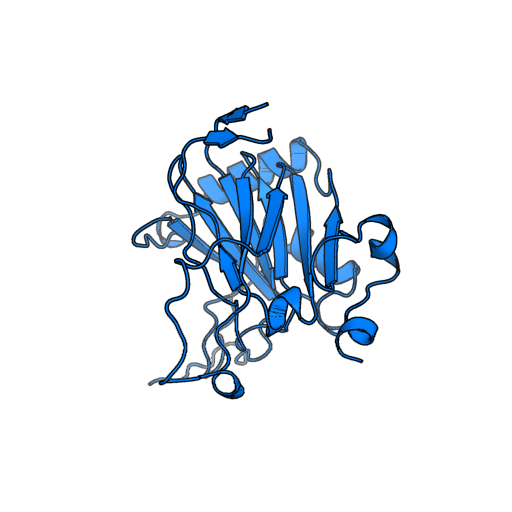4.287 6.627 4.427 1.000 11.362 99 HIS A CA 1
ATOM 797 C C . HIS A 1 99 ? 15.050 6.321 3.149 1.000 12.318 99 HIS A C 1
ATOM 798 O O . HIS A 1 99 ? 14.498 6.471 2.064 1.000 11.240 99 HIS A O 1
ATOM 805 N N . VAL A 1 100 ? 16.277 5.827 3.295 1.000 12.461 100 VAL A N 1
ATOM 806 C CA . VAL A 1 100 ? 17.076 5.354 2.137 1.000 12.155 100 VAL A CA 1
ATOM 807 C C . VAL A 1 100 ? 17.619 3.976 2.482 1.000 12.540 100 VAL A C 1
ATOM 808 O O . VAL A 1 100 ? 18.318 3.853 3.510 1.000 12.349 100 VAL A O 1
ATOM 812 N N . LEU A 1 101 ? 17.269 2.992 1.661 1.000 12.420 101 LEU A N 1
ATOM 813 C CA . LEU A 1 101 ? 17.878 1.654 1.708 1.000 13.077 101 LEU A CA 1
ATOM 814 C C . LEU A 1 101 ? 18.940 1.594 0.624 1.000 12.997 101 LEU A C 1
ATOM 815 O O . LEU A 1 101 ? 18.600 1.715 -0.575 1.000 14.056 101 LEU A O 1
ATOM 820 N N . VAL A 1 102 ? 20.180 1.421 1.037 1.000 13.023 102 VAL A N 1
ATOM 821 C CA . VAL A 1 102 ? 21.318 1.188 0.120 1.000 14.244 102 VAL A CA 1
ATOM 822 C C . VAL A 1 102 ? 21.527 -0.323 -0.014 1.000 14.274 102 VAL A C 1
ATOM 823 O O . VAL A 1 102 ? 21.764 -0.966 1.011 1.000 15.907 102 VAL A O 1
ATOM 827 N N . ASN A 1 103 ? 21.412 -0.862 -1.220 1.000 13.202 103 ASN A N 1
ATOM 828 C CA . ASN A 1 103 ? 21.727 -2.276 -1.495 1.000 15.415 103 ASN A CA 1
ATOM 829 C C . ASN A 1 103 ? 22.989 -2.336 -2.332 1.000 15.492 103 ASN A C 1
ATOM 830 O O . ASN 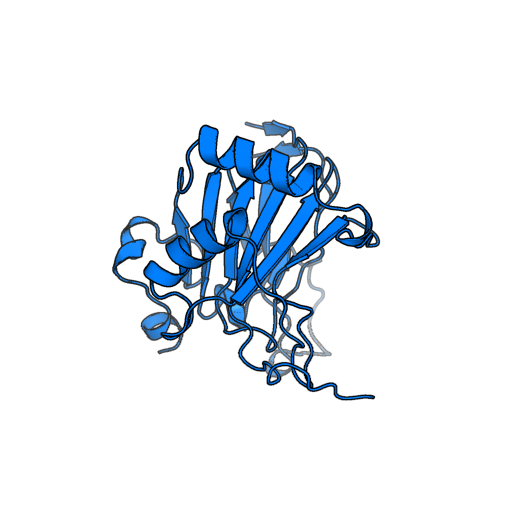A 1 103 ? 23.114 -1.559 -3.295 1.000 15.709 103 ASN A O 1
ATOM 835 N N . GLN A 1 104 ? 23.879 -3.261 -1.987 1.000 16.908 104 GLN A N 1
ATOM 836 C CA . GLN A 1 104 ? 25.115 -3.501 -2.769 1.000 18.493 104 GLN A CA 1
ATOM 837 C C . GLN A 1 104 ? 25.029 -4.912 -3.312 1.000 17.264 104 GLN A C 1
ATOM 838 O O . GLN A 1 104 ? 24.757 -5.848 -2.526 1.000 18.089 104 GLN A O 1
ATOM 844 N N . TYR A 1 105 ? 25.216 -5.059 -4.618 1.000 18.150 105 TYR A N 1
ATOM 845 C CA . TYR A 1 105 ? 25.201 -6.386 -5.269 1.000 18.866 105 TYR A CA 1
ATOM 846 C C . TYR A 1 105 ? 26.524 -6.563 -5.983 1.000 19.252 105 TYR A C 1
ATOM 847 O O . TYR A 1 105 ? 26.764 -5.885 -6.981 1.000 20.557 105 TYR A O 1
ATOM 856 N N . LEU A 1 106 ? 27.341 -7.484 -5.502 1.000 21.386 106 LEU A N 1
ATOM 857 C CA . LEU A 1 106 ? 28.509 -7.964 -6.281 1.000 22.826 106 LEU A CA 1
ATOM 858 C C . LEU A 1 106 ? 27.982 -8.717 -7.505 1.000 22.466 106 LEU A C 1
ATOM 859 O O . LEU A 1 106 ? 26.848 -9.198 -7.504 1.000 20.960 106 LEU A O 1
ATOM 864 N N . PRO A 1 107 ? 28.802 -8.897 -8.563 1.000 24.161 107 PRO A N 1
ATOM 865 C CA . PRO A 1 107 ? 28.389 -9.717 -9.705 1.000 24.593 107 PRO A CA 1
ATOM 866 C C . PRO A 1 107 ? 27.911 -11.109 -9.258 1.000 25.937 107 PRO A C 1
ATOM 867 O O . PRO A 1 107 ? 28.586 -11.748 -8.465 1.000 27.376 107 PRO A O 1
ATOM 871 N N . GLY A 1 108 ? 26.710 -11.505 -9.684 1.000 23.690 108 GLY A N 1
ATOM 872 C CA . GLY A 1 108 ? 26.095 -12.787 -9.330 1.000 25.356 108 GLY A CA 1
ATOM 873 C C . GLY A 1 108 ? 25.091 -12.652 -8.219 1.000 24.550 108 GLY A C 1
ATOM 874 O O . GLY A 1 108 ? 24.381 -13.605 -7.985 1.000 24.481 108 GLY A O 1
ATOM 875 N N . GLU A 1 109 ? 25.021 -11.494 -7.558 1.000 22.706 109 GLU A N 1
ATOM 876 C CA . GLU A 1 109 ? 24.038 -11.286 -6.470 1.000 21.122 109 GLU A CA 1
ATOM 877 C C . GLU A 1 109 ? 22.788 -10.572 -6.997 1.000 18.566 109 GLU A C 1
ATOM 878 O O . GLU A 1 109 ? 22.901 -9.700 -7.901 1.000 19.362 109 GLU A O 1
ATOM 884 N N . GLY A 1 110 ? 21.653 -10.864 -6.378 1.000 17.682 110 GLY A N 1
ATOM 885 C CA . GLY A 1 110 ? 20.350 -10.289 -6.745 1.000 17.967 110 GLY A CA 1
ATOM 886 C C . GLY A 1 110 ? 19.462 -10.144 -5.537 1.000 17.250 110 GLY A C 1
ATOM 887 O O . GLY A 1 110 ? 19.991 -10.031 -4.406 1.000 20.380 110 GLY A O 1
ATOM 888 N N . ILE A 1 111 ? 18.159 -10.164 -5.748 1.000 17.562 111 ILE A N 1
ATOM 889 C CA . ILE A 1 111 ? 17.136 -10.117 -4.669 1.000 18.003 111 ILE A CA 1
ATOM 890 C C . ILE A 1 111 ? 15.942 -10.953 -5.120 1.000 17.921 111 ILE A C 1
ATOM 891 O O . ILE A 1 111 ? 15.442 -10.785 -6.242 1.000 18.798 111 ILE A O 1
ATOM 896 N N . MET A 1 112 ? 15.444 -11.823 -4.253 1.000 18.733 112 MET A N 1
ATOM 897 C CA . MET A 1 112 ? 14.318 -12.718 -4.597 1.000 18.431 112 MET A CA 1
ATOM 898 C C . MET A 1 112 ? 13.093 -11.858 -4.854 1.000 18.909 112 MET A C 1
ATOM 899 O O . MET A 1 112 ? 12.958 -10.756 -4.287 1.000 18.832 112 MET A O 1
ATOM 901 N N . PRO A 1 113 ? 12.156 -12.344 -5.692 1.000 18.794 113 PRO A N 1
ATOM 902 C CA . PRO A 1 113 ? 10.921 -11.623 -5.975 1.000 19.847 113 PRO A CA 1
ATOM 903 C C . PRO A 1 113 ? 10.117 -11.299 -4.713 1.000 21.286 113 PRO A C 1
ATOM 904 O O . PRO A 1 113 ? 9.972 -12.187 -3.855 1.000 19.576 113 PRO A O 1
ATOM 908 N N . HIS A 1 114 ? 9.654 -10.051 -4.603 1.000 17.720 114 HIS A N 1
ATOM 909 C CA . HIS A 1 114 ? 8.916 -9.574 -3.416 1.000 18.352 114 HIS A CA 1
ATOM 910 C C . HIS A 1 114 ? 8.086 -8.360 -3.783 1.000 18.451 114 HIS A C 1
ATOM 911 O O . HIS A 1 114 ? 8.319 -7.741 -4.849 1.000 16.819 114 HIS A O 1
ATOM 918 N N . GLU A 1 115 ? 7.183 -7.993 -2.885 1.000 18.736 115 GLU A N 1
ATOM 919 C CA . GLU A 1 115 ? 6.554 -6.654 -2.907 1.000 20.321 115 GLU A CA 1
ATOM 920 C C . GLU A 1 115 ? 7.060 -5.909 -1.670 1.000 17.336 115 GLU A C 1
ATOM 921 O O . GLU A 1 115 ? 7.412 -6.575 -0.671 1.000 16.386 115 GLU A O 1
ATOM 927 N N . ASP A 1 116 ? 7.141 -4.588 -1.743 1.000 16.868 116 ASP A N 1
ATOM 928 C CA . ASP A 1 116 ? 7.832 -3.797 -0.693 1.000 16.019 116 ASP A CA 1
ATOM 929 C C . ASP A 1 116 ? 6.924 -3.705 0.534 1.000 17.324 116 ASP A C 1
ATOM 930 O O . ASP A 1 116 ? 7.448 -3.574 1.641 1.000 15.986 116 ASP A O 1
ATOM 935 N N . GLY A 1 117 ? 5.609 -3.735 0.327 1.000 17.691 117 GLY A N 1
ATOM 936 C CA . GLY A 1 117 ? 4.640 -3.947 1.408 1.000 18.899 117 GLY A CA 1
ATOM 937 C C . GLY A 1 117 ? 4.250 -2.674 2.143 1.000 20.148 117 GLY A C 1
ATOM 938 O O . GLY A 1 117 ? 4.611 -1.541 1.763 1.000 19.845 117 GLY A O 1
ATOM 939 N N . PRO A 1 118 ? 3.473 -2.855 3.239 1.000 23.462 118 PRO A N 1
ATOM 940 C CA . PRO A 1 118 ? 2.745 -1.756 3.884 1.000 22.625 118 PRO A CA 1
ATOM 941 C C . PRO A 1 118 ? 3.564 -0.868 4.834 1.000 20.071 118 PRO A C 1
ATOM 942 O O . PRO A 1 118 ? 3.022 0.093 5.295 1.000 19.925 118 PRO A O 1
ATOM 946 N N . LEU A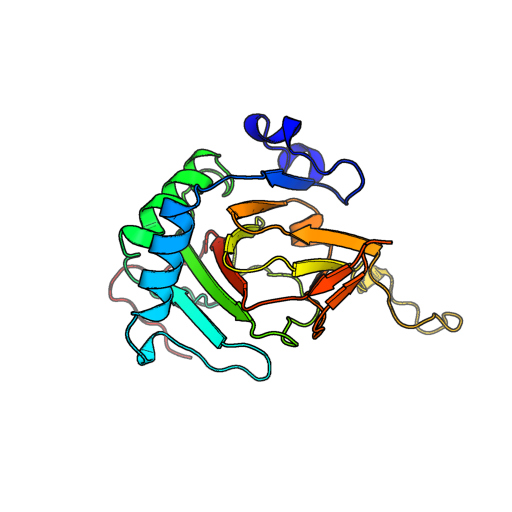 1 119 ? 4.846 -1.144 5.062 1.000 19.370 119 LEU A N 1
ATOM 947 C CA . LEU A 1 119 ? 5.701 -0.284 5.925 1.000 18.821 119 LEU A CA 1
ATOM 948 C C . LEU A 1 119 ? 6.016 1.040 5.217 1.000 17.741 119 LEU A C 1
ATOM 949 O O . LEU A 1 119 ? 6.506 1.975 5.881 1.000 15.585 119 LEU A O 1
ATOM 954 N N . TYR A 1 120 ? 5.808 1.108 3.902 1.000 15.978 120 TYR A N 1
ATOM 955 C CA . TYR A 1 120 ? 6.102 2.310 3.090 1.000 14.912 120 TYR A CA 1
ATOM 956 C C . TYR A 1 120 ? 4.837 2.810 2.422 1.000 15.118 120 TYR A C 1
ATOM 957 O O . TYR A 1 120 ? 3.938 2.007 2.023 1.000 16.201 120 TYR A O 1
ATOM 966 N N . TYR A 1 121 ? 4.780 4.126 2.237 1.000 15.830 121 TYR A N 1
ATOM 967 C CA . TYR A 1 121 ? 3.874 4.738 1.242 1.000 15.212 121 TYR A CA 1
ATOM 968 C C . TYR A 1 121 ? 4.077 3.962 -0.063 1.000 15.840 121 TYR A C 1
ATOM 969 O O . TYR A 1 121 ? 5.200 3.563 -0.391 1.000 15.114 121 TYR A O 1
ATOM 978 N N . PRO A 1 122 ? 3.005 3.648 -0.828 1.000 14.853 122 PRO A N 1
ATOM 979 C CA . PRO A 1 122 ? 3.142 2.797 -2.018 1.000 15.540 122 PRO A CA 1
ATOM 980 C C . PRO A 1 122 ? 3.801 3.455 -3.234 1.000 15.729 122 PRO A C 1
ATOM 981 O O . PRO A 1 122 ? 3.184 3.669 -4.288 1.000 16.359 122 PRO A O 1
ATOM 985 N N . THR A 1 123 ? 5.097 3.758 -3.091 1.000 14.585 123 THR A N 1
ATOM 986 C CA . THR A 1 123 ? 5.948 4.270 -4.180 1.000 14.365 123 THR A CA 1
ATOM 987 C C . THR A 1 123 ? 7.370 3.839 -3.901 1.000 14.057 123 THR A C 1
ATOM 988 O O . THR A 1 123 ? 7.823 4.108 -2.767 1.000 14.368 123 THR A O 1
ATOM 992 N N . VAL A 1 124 ? 7.998 3.199 -4.876 1.000 13.265 124 VAL A N 1
ATOM 993 C CA . VAL A 1 124 ? 9.471 2.912 -4.868 1.000 14.946 124 VAL A CA 1
ATOM 994 C C . VAL A 1 124 ? 10.111 3.992 -5.706 1.000 13.880 124 VAL A C 1
ATOM 995 O O . VAL A 1 124 ? 9.601 4.193 -6.840 1.000 13.551 124 VAL A O 1
ATOM 999 N N . SER A 1 125 ? 11.173 4.658 -5.237 1.000 12.465 125 SER A N 1
ATOM 1000 C CA . SER A 1 125 ? 12.056 5.438 -6.148 1.000 12.154 125 SER A CA 1
ATOM 1001 C C . SER A 1 125 ? 13.453 4.866 -5.940 1.000 12.265 125 SER A C 1
ATOM 1002 O O . SER A 1 125 ? 13.836 4.631 -4.754 1.000 13.167 125 SER A O 1
ATOM 1005 N N . THR A 1 126 ? 14.154 4.556 -7.018 1.000 11.511 126 THR A N 1
ATOM 1006 C CA . THR A 1 126 ? 15.507 3.954 -6.907 0.890 10.999 126 THR A CA 1
ATOM 1007 C C . THR A 1 126 ? 16.471 4.649 -7.850 0.980 10.563 126 THR A C 1
ATOM 1008 O O . THR A 1 126 ? 16.195 4.713 -9.042 1.000 11.058 126 THR A O 1
ATOM 1012 N N . ILE A 1 127 ? 17.571 5.171 -7.303 0.990 10.511 127 ILE A N 1
ATOM 1013 C CA . ILE A 1 127 ? 18.693 5.711 -8.097 0.990 10.823 127 ILE A CA 1
ATOM 1014 C C . ILE A 1 127 ? 19.756 4.608 -8.143 0.990 10.405 127 ILE A C 1
ATOM 1015 O O . ILE A 1 127 ? 20.215 4.153 -7.075 0.990 11.843 127 ILE A O 1
ATOM 1020 N N . SER A 1 128 ? 20.087 4.135 -9.344 1.000 11.579 128 SER A N 1
ATOM 1021 C CA . SER A 1 128 ? 21.077 3.053 -9.583 1.000 11.642 128 SER A CA 1
ATOM 1022 C C . SER A 1 128 ? 22.482 3.647 -9.778 1.000 12.523 128 SER A C 1
ATOM 1023 O O . SER A 1 128 ? 22.617 4.645 -10.491 1.000 13.628 128 SER A O 1
ATOM 1026 N N . LEU A 1 129 ? 23.490 3.029 -9.162 1.000 13.456 129 LEU A N 1
ATOM 1027 C CA . LEU A 1 129 ? 24.917 3.433 -9.304 1.000 13.498 129 LEU A CA 1
ATOM 1028 C C . LEU A 1 129 ? 25.782 2.227 -9.710 1.000 14.695 129 LEU A C 1
ATOM 1029 O O . LEU A 1 129 ? 25.453 1.073 -9.329 1.000 14.764 129 LEU A O 1
ATOM 1034 N N . GLY A 1 130 ? 26.895 2.489 -10.388 1.000 17.349 130 GLY A N 1
ATOM 1035 C CA . GLY A 1 130 ? 28.018 1.533 -10.485 1.000 18.451 130 GLY A CA 1
ATOM 1036 C C . GLY A 1 130 ? 27.932 0.633 -11.702 1.000 22.894 130 GLY A C 1
ATOM 1037 O O . GLY A 1 130 ? 28.926 0.543 -12.444 1.000 25.478 130 GLY A O 1
ATOM 1038 N N . SER A 1 131 ? 26.830 -0.088 -11.857 1.000 18.587 131 SER A N 1
ATOM 1039 C CA . SER A 1 131 ? 26.646 -1.123 -12.899 1.000 18.052 131 SER A CA 1
ATOM 1040 C C . SER A 1 131 ? 25.177 -1.135 -13.309 1.000 17.274 131 SER A C 1
ATOM 1041 O O . SER A 1 131 ? 24.314 -0.783 -12.465 1.000 16.120 131 SER A O 1
ATOM 1044 N N . HIS A 1 132 ? 24.889 -1.620 -14.508 1.000 15.870 132 HIS A N 1
ATOM 1045 C CA . HIS A 1 132 ? 23.500 -1.938 -14.910 1.000 16.478 132 HIS A CA 1
ATOM 1046 C C . HIS A 1 132 ? 22.999 -3.129 -14.083 1.000 16.251 132 HIS A C 1
ATOM 1047 O O . HIS A 1 132 ? 23.835 -3.874 -13.488 1.000 18.280 132 HIS A O 1
ATOM 1054 N N . THR A 1 133 ? 21.692 -3.350 -14.077 1.000 14.671 133 THR A N 1
ATOM 1055 C CA . THR A 1 133 ? 21.065 -4.650 -13.748 1.000 14.844 133 THR A CA 1
ATOM 1056 C C . THR A 1 133 ? 19.799 -4.794 -14.592 1.000 14.772 133 THR A C 1
ATOM 1057 O O . THR A 1 133 ? 19.462 -3.863 -15.348 1.000 14.482 133 THR A O 1
ATOM 1061 N N . VAL A 1 134 ? 19.095 -5.901 -14.425 1.000 14.305 134 VAL A N 1
ATOM 1062 C CA . VAL A 1 134 ? 17.736 -6.090 -14.978 1.000 14.076 134 VAL A CA 1
ATOM 1063 C C . VAL A 1 134 ? 16.780 -6.337 -13.826 1.000 14.132 134 VAL A C 1
ATOM 1064 O O . VAL A 1 134 ? 17.055 -7.226 -12.957 1.000 14.754 134 VAL A O 1
ATOM 1068 N N . LEU A 1 135 ? 15.730 -5.527 -13.757 1.000 13.583 135 LEU A N 1
ATOM 1069 C CA . LEU A 1 135 ? 14.670 -5.709 -12.760 1.000 14.362 135 LEU A CA 1
ATOM 1070 C C . LEU A 1 135 ? 13.542 -6.527 -13.396 1.000 14.034 135 LEU A C 1
ATOM 1071 O O . LEU A 1 135 ? 12.974 -6.092 -14.421 1.000 16.333 135 LEU A O 1
ATOM 1076 N N . ASP A 1 136 ? 13.217 -7.663 -12.772 1.000 15.024 136 ASP A N 1
ATOM 1077 C CA . ASP A 1 136 ? 12.146 -8.577 -13.260 1.000 14.907 136 ASP A CA 1
ATOM 1078 C C . ASP A 1 136 ? 10.852 -8.316 -12.503 1.000 14.865 136 ASP A C 1
ATOM 1079 O O . ASP A 1 136 ? 10.902 -8.117 -11.259 1.000 14.934 136 ASP A O 1
ATOM 1084 N N . PHE A 1 137 ? 9.701 -8.343 -13.192 1.000 15.458 137 PHE A N 1
ATOM 1085 C CA . PHE A 1 137 ? 8.374 -8.184 -12.583 1.000 15.631 137 PHE A CA 1
ATOM 1086 C C . PHE A 1 137 ? 7.596 -9.489 -12.736 1.000 18.304 137 PHE A C 1
ATOM 1087 O O . PHE A 1 137 ? 7.654 -10.120 -13.795 1.000 17.596 137 PHE A O 1
ATOM 1095 N N . TYR A 1 138 ? 6.879 -9.857 -11.685 1.000 17.979 138 TYR A N 1
ATOM 1096 C CA . TYR A 1 138 ? 6.069 -11.090 -11.666 1.000 19.049 138 TYR A CA 1
ATOM 1097 C C . TYR A 1 138 ? 4.668 -10.781 -11.175 1.000 21.709 138 TYR A C 1
ATOM 1098 O O . TYR A 1 138 ? 4.508 -10.031 -10.203 1.000 20.477 138 TYR A O 1
ATOM 1107 N N . GLU A 1 139 ? 3.680 -11.473 -11.750 1.000 23.251 139 GLU A N 1
ATOM 1108 C CA . GLU A 1 139 ? 2.271 -11.384 -11.286 1.000 28.788 139 GLU A CA 1
ATOM 1109 C C . GLU A 1 139 ? 2.188 -12.153 -9.971 1.000 28.425 139 GLU A C 1
ATOM 1110 O O . GLU A 1 139 ? 2.724 -13.248 -9.887 1.000 31.520 139 GLU A O 1
ATOM 1116 N N . PRO A 1 140 ? 1.623 -11.619 -8.869 1.000 29.568 140 PRO A N 1
ATOM 1117 C CA . PRO A 1 140 ? 1.585 -12.384 -7.618 1.000 30.732 140 PRO A CA 1
ATOM 1118 C C . PRO A 1 140 ? 0.529 -13.495 -7.718 1.000 30.526 140 PRO A C 1
ATOM 1119 O O . PRO A 1 1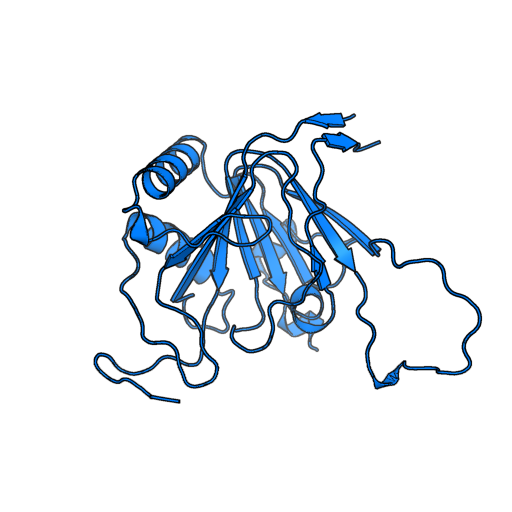40 ? -0.328 -13.415 -8.565 1.000 28.323 140 PRO A O 1
ATOM 1123 N N . ARG A 1 141 ? 0.561 -14.462 -6.805 1.000 35.450 141 ARG A N 1
ATOM 1124 C CA . ARG A 1 141 ? -0.588 -15.380 -6.582 1.000 35.986 141 ARG A CA 1
ATOM 1125 C C . ARG A 1 141 ? -1.470 -14.736 -5.496 1.000 34.701 141 ARG A C 1
ATOM 1126 O O . ARG A 1 141 ? -1.024 -14.639 -4.366 1.000 34.340 141 ARG A O 1
ATOM 1128 N N . ARG A 1 142 ? -2.655 -14.242 -5.862 1.000 38.005 142 ARG A N 1
ATOM 1129 C CA . ARG A 1 142 ? -3.641 -13.624 -4.935 1.000 40.018 142 ARG A CA 1
ATOM 1130 C C . ARG A 1 142 ? -4.498 -14.738 -4.328 1.000 37.725 142 ARG A C 1
ATOM 1131 O O . ARG A 1 142 ? -4.850 -15.671 -5.050 1.000 35.922 142 ARG A O 1
ATOM 1133 N N . PRO A 1 143 ? -4.883 -14.701 -3.025 0.910 32.287 143 PRO A N 1
ATOM 1134 C CA . PRO A 1 143 ? -5.724 -15.762 -2.462 0.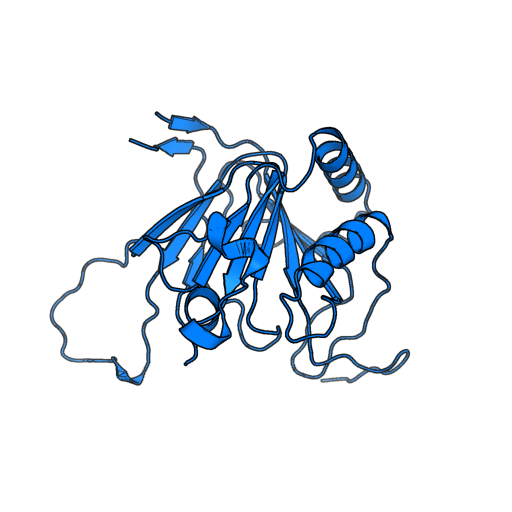910 34.280 143 PRO A CA 1
ATOM 1135 C C . PRO A 1 143 ? -7.041 -15.984 -3.222 0.910 37.088 143 PRO A C 1
ATOM 1136 O O . PRO A 1 143 ? -7.443 -17.118 -3.332 0.910 34.358 143 PRO A O 1
ATOM 1138 N N . GLU A 1 144 ? -7.647 -14.918 -3.765 1.000 38.402 144 GLU A N 1
ATOM 1139 C CA . GLU A 1 144 ? -8.945 -14.966 -4.500 1.000 43.342 144 GLU A CA 1
ATOM 1140 C C . GLU A 1 144 ? -8.815 -15.784 -5.796 1.000 42.191 144 GLU A C 1
ATOM 1141 O O . GLU A 1 144 ? -9.856 -16.185 -6.324 1.000 48.220 144 GLU A O 1
ATOM 1147 N N . ASP A 1 145 ? -7.600 -15.989 -6.316 0.940 39.246 145 ASP A N 1
ATOM 1148 C CA . ASP A 1 145 ? -7.324 -16.707 -7.592 0.940 37.095 145 ASP A CA 1
ATOM 1149 C C . ASP A 1 145 ? -6.915 -18.166 -7.320 0.940 34.588 145 ASP A C 1
ATOM 1150 O O . ASP A 1 145 ? -6.735 -18.921 -8.298 0.940 32.944 145 ASP A O 1
ATOM 1152 N N . ASP A 1 146 ? -6.754 -18.555 -6.056 1.000 32.378 146 ASP A N 1
ATOM 1153 C CA . ASP A 1 146 ? -6.299 -19.922 -5.670 1.000 32.907 146 ASP A CA 1
ATOM 1154 C C . ASP A 1 146 ? -7.271 -20.957 -6.240 1.000 32.219 146 ASP A C 1
ATOM 1155 O O . ASP A 1 146 ? -8.472 -20.856 -5.977 1.000 32.777 146 ASP A O 1
ATOM 1160 N N . ASP A 1 147 ? -6.761 -21.902 -7.023 1.000 33.295 147 ASP A N 1
ATOM 1161 C CA . ASP A 1 147 ? -7.544 -23.036 -7.577 1.000 31.822 147 ASP A CA 1
ATOM 1162 C C . ASP A 1 147 ? -6.801 -24.332 -7.252 1.000 29.129 147 ASP A C 1
ATOM 1163 O O . ASP A 1 147 ? -5.863 -24.722 -7.958 1.000 26.925 147 ASP A O 1
ATOM 1168 N N . PRO A 1 148 ? -7.184 -25.045 -6.160 1.000 29.938 148 PRO A N 1
ATOM 1169 C CA . PRO A 1 148 ? -6.478 -26.268 -5.750 1.000 27.063 148 PRO A CA 1
ATOM 1170 C C . PRO A 1 148 ? -6.696 -27.457 -6.698 1.000 26.240 148 PRO A C 1
ATOM 1171 O O . PRO A 1 148 ? -6.021 -28.458 -6.508 1.000 27.574 148 PRO A O 1
ATOM 1175 N N . THR A 1 149 ? -7.564 -27.318 -7.712 1.000 27.670 149 THR A N 1
ATOM 1176 C CA . THR A 1 149 ? -7.814 -28.348 -8.764 1.000 28.663 149 THR A CA 1
ATOM 1177 C C . THR A 1 149 ? -7.245 -27.954 -10.145 1.000 31.896 149 THR A C 1
ATOM 1178 O O . THR A 1 149 ? -7.621 -28.616 -11.137 1.000 34.818 149 THR A O 1
ATOM 1182 N N . GLU A 1 150 ? -6.361 -26.957 -10.245 1.000 32.838 150 GLU A N 1
ATOM 1183 C CA . GLU A 1 150 ? -5.883 -26.432 -11.560 1.000 35.540 150 GLU A CA 1
ATOM 1184 C C . GLU A 1 150 ? -4.955 -27.443 -12.251 1.000 37.084 150 GLU A C 1
ATOM 1185 O O . GLU A 1 150 ? -4.255 -28.184 -11.545 1.000 35.593 150 GLU A O 1
ATOM 1191 N N . GLN A 1 151 ? -4.919 -27.419 -13.593 1.000 43.529 151 GLN A N 1
ATOM 1192 C CA . GLN A 1 151 ? -3.985 -28.191 -14.468 1.000 45.935 151 GLN A CA 1
ATOM 1193 C C . GLN A 1 151 ? -2.539 -27.813 -14.155 1.000 45.459 151 GLN A C 1
ATOM 1194 O O . GLN A 1 151 ? -2.287 -26.740 -13.627 1.000 42.918 151 GLN A O 1
ATOM 1200 N N . PRO A 1 152 ? -1.542 -28.661 -14.500 0.980 51.310 152 PRO A N 1
ATOM 1201 C CA . PRO A 1 152 ? -0.143 -28.264 -14.308 0.980 48.142 152 PRO A CA 1
ATOM 1202 C C . PRO A 1 152 ? 0.166 -26.905 -14.964 0.980 50.583 152 PRO A C 1
ATOM 1203 O O . PRO A 1 152 ? -0.335 -26.655 -16.059 0.980 49.648 152 PRO A O 1
ATOM 1204 N N . ARG A 1 153 ? 0.945 -26.057 -14.278 0.650 50.022 153 ARG A N 1
ATOM 1205 C CA . ARG A 1 153 ? 1.392 -24.714 -14.755 1.000 49.062 153 ARG A CA 1
ATOM 1206 C C . ARG A 1 153 ? 2.921 -24.654 -14.720 0.550 47.940 153 ARG A C 1
ATOM 1207 O O . ARG A 1 153 ? 3.543 -25.038 -13.731 1.000 46.832 153 ARG A O 1
ATOM 1209 N N . PRO A 1 154 ? 3.578 -24.181 -15.806 0.940 51.578 154 PRO A N 1
ATOM 1210 C CA . PRO A 1 154 ? 5.037 -24.027 -15.794 0.930 50.040 154 PRO A CA 1
ATOM 1211 C C . PRO A 1 154 ? 5.530 -23.170 -14.627 0.980 45.791 154 PRO A C 1
ATOM 1212 O O . PRO A 1 154 ? 4.791 -22.321 -14.138 0.900 45.878 154 PRO A O 1
ATOM 1214 N N . PRO A 1 155 ? 6.775 -23.371 -14.128 1.000 45.367 155 PRO A N 1
ATOM 1215 C CA . PRO A 1 155 ? 7.351 -22.458 -13.129 0.670 45.192 155 PRO A CA 1
ATOM 1216 C C . PRO A 1 155 ? 7.187 -20.986 -13.521 0.810 45.321 155 PRO A C 1
ATOM 1217 O O . PRO A 1 155 ? 7.279 -20.638 -14.696 0.850 45.854 155 PRO A O 1
ATOM 1218 N N . PRO A 1 156 ? 6.895 -20.075 -12.563 0.980 46.773 156 PRO A N 1
ATOM 1219 C CA . PRO A 1 156 ? 6.674 -18.671 -12.919 0.980 44.207 156 PRO A CA 1
ATOM 1220 C C . PRO A 1 156 ? 7.905 -18.068 -13.626 0.980 41.004 156 PRO A C 1
ATOM 1221 O O . PRO A 1 156 ? 9.001 -18.297 -13.179 0.980 40.521 156 PRO A O 1
ATOM 1222 N N . ARG A 1 157 ? 7.694 -17.410 -14.766 1.000 39.296 157 ARG A N 1
ATOM 1223 C CA . ARG A 1 157 ? 8.707 -16.575 -15.467 1.000 36.319 157 ARG A CA 1
ATOM 1224 C C . ARG A 1 157 ? 8.283 -15.117 -15.272 1.000 32.743 157 ARG A C 1
ATOM 1225 O O . ARG A 1 157 ? 7.102 -14.845 -15.068 1.000 30.450 157 ARG A O 1
ATOM 1227 N N . PRO A 1 158 ? 9.214 -14.132 -15.308 1.000 28.605 158 PRO A N 1
ATOM 1228 C CA . PRO A 1 158 ? 8.823 -12.725 -15.267 1.000 27.337 158 PRO A CA 1
ATOM 1229 C C . PRO A 1 158 ? 7.821 -12.373 -16.371 1.000 29.101 158 PRO A C 1
ATOM 1230 O O . PRO A 1 158 ? 7.977 -12.889 -17.464 1.000 29.968 158 PRO A O 1
ATOM 1234 N N . THR A 1 159 ? 6.840 -11.528 -16.061 1.000 27.679 159 THR A N 1
ATOM 1235 C CA . THR A 1 159 ? 5.851 -10.954 -17.008 1.000 31.274 159 THR A CA 1
ATOM 1236 C C . THR A 1 159 ? 6.504 -9.818 -17.804 1.000 30.706 159 THR A C 1
ATOM 1237 O O . THR A 1 159 ? 6.192 -9.663 -18.999 1.000 26.446 159 THR A O 1
ATOM 1241 N N . THR A 1 160 ? 7.345 -9.009 -17.162 1.000 24.426 160 THR A N 1
ATOM 1242 C CA . THR A 1 160 ? 8.134 -7.962 -17.862 1.000 24.747 160 THR A CA 1
ATOM 1243 C C . THR A 1 160 ? 9.464 -7.809 -17.130 1.000 20.292 160 THR A C 1
ATOM 1244 O O . THR A 1 160 ? 9.531 -8.133 -15.931 1.000 18.705 160 THR A O 1
ATOM 1248 N N . SER A 1 161 ? 10.505 -7.467 -17.869 1.000 17.767 161 SER A N 1
ATOM 1249 C CA . SER A 1 161 ? 11.839 -7.139 -17.317 1.000 16.770 161 SER A CA 1
ATOM 1250 C C . SER A 1 161 ? 12.235 -5.762 -17.845 1.000 16.026 161 SER A C 1
ATOM 1251 O O . SER A 1 161 ? 11.824 -5.408 -18.973 1.000 15.343 161 SER A O 1
ATOM 1254 N N . LEU A 1 162 ? 12.980 -5.007 -17.046 1.000 15.443 162 LEU A N 1
ATOM 1255 C CA . LEU A 1 162 ? 13.417 -3.634 -17.398 1.000 14.804 162 LEU A CA 1
ATOM 1256 C C . LEU A 1 162 ? 14.922 -3.509 -17.151 1.000 14.039 162 LEU A C 1
ATOM 1257 O O . LEU A 1 162 ? 15.383 -3.791 -16.026 1.000 13.931 162 LEU A O 1
ATOM 1262 N N . LEU A 1 163 ? 15.659 -3.011 -18.132 1.000 13.893 163 LEU A N 1
ATOM 1263 C CA . LEU A 1 163 ? 17.086 -2.698 -17.951 1.000 14.395 163 LEU A CA 1
ATOM 1264 C C . LEU A 1 163 ? 17.202 -1.447 -17.068 1.000 13.698 163 LEU A C 1
ATOM 1265 O O . LEU A 1 163 ? 16.677 -0.383 -17.458 1.000 14.354 163 LEU A O 1
ATOM 1270 N N . LEU A 1 164 ? 17.932 -1.541 -15.973 0.980 12.538 164 LEU A N 1
ATOM 1271 C CA . LEU A 1 164 ? 18.228 -0.364 -15.141 0.980 13.402 164 LEU A CA 1
ATOM 1272 C C . LEU A 1 164 ? 19.681 0.039 -15.396 0.980 13.372 164 LEU A C 1
ATOM 1273 O O . LEU A 1 164 ? 20.563 -0.749 -15.029 0.980 14.308 164 LEU A O 1
ATOM 1278 N N . GLU A 1 165 ? 19.889 1.190 -16.013 1.000 13.321 165 GLU A N 1
ATOM 1279 C CA . GLU A 1 165 ? 21.255 1.703 -16.299 1.000 15.511 165 GLU A CA 1
ATOM 1280 C C . GLU A 1 165 ? 21.740 2.551 -15.133 1.000 16.227 165 GLU A C 1
ATOM 1281 O O . GLU A 1 165 ? 20.951 3.202 -14.432 1.000 14.657 165 GLU A O 1
ATOM 1287 N N . PRO A 1 166 ? 23.070 2.611 -14.926 1.000 16.059 166 PRO A N 1
ATOM 1288 C CA . PRO A 1 166 ? 23.621 3.496 -13.898 1.000 16.281 166 PRO A CA 1
ATOM 1289 C C . PRO A 1 166 ? 23.151 4.941 -14.120 1.000 15.255 166 PRO A C 1
ATOM 1290 O O . PRO A 1 166 ? 22.990 5.378 -15.278 1.000 13.934 166 PRO A O 1
ATOM 1294 N N . ARG A 1 167 ? 22.836 5.630 -13.019 1.000 14.745 167 ARG A N 1
ATOM 1295 C CA . ARG A 1 167 ? 22.499 7.075 -12.949 1.000 14.671 167 ARG A CA 1
ATOM 1296 C C . ARG A 1 167 ? 21.022 7.291 -13.289 1.000 14.209 167 ARG A C 1
ATOM 1297 O O . ARG A 1 167 ? 20.571 8.438 -13.295 1.000 14.546 167 ARG A O 1
ATOM 1305 N N . SER A 1 168 ? 20.270 6.215 -13.511 1.000 13.813 168 SER A N 1
ATOM 1306 C CA . SER A 1 168 ? 18.802 6.275 -13.748 1.000 12.812 168 SER A CA 1
ATOM 1307 C C . SER A 1 168 ? 18.014 6.417 -12.433 1.000 12.194 168 SER A C 1
ATOM 1308 O O . SER A 1 168 ? 18.483 5.985 -11.352 1.000 11.782 168 SER A O 1
ATOM 1311 N N . LEU A 1 169 ? 16.811 6.957 -12.555 1.000 13.410 169 LEU A N 1
ATOM 1312 C CA . LEU A 1 169 ? 15.777 6.930 -11.506 1.000 12.616 169 LEU A CA 1
ATOM 1313 C C . LEU A 1 169 ? 14.651 6.028 -11.996 1.000 13.168 169 LEU A C 1
ATOM 1314 O O . LEU A 1 169 ? 14.099 6.273 -13.077 1.000 13.169 169 LEU A O 1
ATOM 1319 N N . LEU A 1 170 ? 14.339 5.015 -11.212 1.000 12.592 170 LEU A N 1
ATOM 1320 C CA . LEU A 1 170 ? 13.153 4.166 -11.417 1.000 12.980 170 LEU A CA 1
ATOM 1321 C C . LEU A 1 170 ? 12.086 4.584 -10.404 1.000 12.992 170 LEU A C 1
ATOM 1322 O O . LEU A 1 170 ? 12.431 4.767 -9.216 1.000 13.714 170 LEU A O 1
ATOM 1327 N N . VAL A 1 171 ? 10.822 4.684 -10.832 1.000 13.602 171 VAL A N 1
ATOM 1328 C CA . VAL A 1 171 ? 9.665 4.936 -9.921 1.000 12.930 171 VAL A CA 1
ATOM 1329 C C . VAL A 1 171 ? 8.614 3.855 -10.179 1.000 13.193 171 VAL A C 1
ATOM 1330 O O . VAL A 1 171 ? 8.212 3.680 -11.357 1.000 13.817 171 VAL A O 1
ATOM 1334 N N . LEU A 1 172 ? 8.195 3.147 -9.115 1.000 14.269 172 LEU A N 1
ATOM 1335 C CA . LEU A 1 172 ? 7.057 2.181 -9.176 1.000 13.870 172 LEU A CA 1
ATOM 1336 C C . LEU A 1 172 ? 5.900 2.745 -8.346 1.000 14.803 172 LEU A C 1
ATOM 1337 O O . LEU A 1 172 ? 6.113 3.024 -7.151 1.000 13.683 172 LEU A O 1
ATOM 1342 N N . ARG A 1 173 ? 4.735 2.905 -8.977 1.000 15.418 173 ARG A N 1
ATOM 1343 C CA . ARG A 1 173 ? 3.530 3.374 -8.246 1.000 17.327 173 ARG A CA 1
ATOM 1344 C C . ARG A 1 173 ? 2.308 2.548 -8.684 1.000 17.223 173 ARG A C 1
ATOM 1345 O O . ARG A 1 173 ? 2.417 1.797 -9.642 1.000 16.211 173 ARG A O 1
ATOM 1353 N N . GLY A 1 174 ? 1.195 2.716 -7.969 1.000 18.337 174 GLY A N 1
ATOM 1354 C CA . GLY A 1 174 ? -0.037 1.991 -8.313 1.000 17.895 174 GLY A CA 1
ATOM 1355 C C . GLY A 1 174 ? 0.205 0.501 -8.268 1.000 18.452 174 GLY A C 1
ATOM 1356 O O . GLY A 1 174 ? 0.927 0.012 -7.402 1.000 18.544 174 GLY A O 1
ATOM 1357 N N . PRO A 1 175 ? -0.443 -0.270 -9.167 1.000 19.348 175 PRO A N 1
ATOM 1358 C CA . PRO A 1 175 ? -0.323 -1.723 -9.173 1.000 19.498 175 PRO A CA 1
ATOM 1359 C C . PRO A 1 175 ? 1.129 -2.213 -9.243 1.000 18.633 175 PRO A C 1
ATOM 1360 O O . PRO A 1 175 ? 1.418 -3.249 -8.711 1.000 20.333 175 PRO A O 1
ATOM 1364 N N . ALA A 1 176 ? 2.020 -1.446 -9.871 1.000 17.374 176 ALA A N 1
ATOM 1365 C CA . ALA A 1 176 ? 3.450 -1.801 -9.959 1.000 16.769 176 ALA A CA 1
ATOM 1366 C C . ALA A 1 176 ? 4.090 -1.856 -8.566 1.000 15.348 176 ALA A C 1
ATOM 1367 O O . ALA A 1 176 ? 5.122 -2.554 -8.432 1.000 17.339 176 ALA A O 1
ATOM 1369 N N . TYR A 1 177 ? 3.524 -1.155 -7.577 1.000 16.451 177 TYR A N 1
ATOM 1370 C CA . TYR A 1 177 ? 3.907 -1.268 -6.140 1.000 16.443 177 TYR A CA 1
ATOM 1371 C C . TYR A 1 177 ? 3.014 -2.295 -5.400 1.000 18.795 177 TYR A C 1
ATOM 1372 O O . TYR A 1 177 ? 3.535 -3.125 -4.617 1.000 18.416 177 TYR A O 1
ATOM 1381 N N . THR A 1 178 ? 1.688 -2.207 -5.559 1.000 19.838 178 THR A N 1
ATOM 1382 C CA . THR A 1 178 ? 0.701 -2.881 -4.645 1.000 19.423 178 THR A CA 1
ATOM 1383 C C . THR A 1 178 ? 0.327 -4.282 -5.139 1.000 21.985 178 THR A C 1
ATOM 1384 O O . THR A 1 178 ? -0.133 -5.082 -4.316 1.000 22.291 178 THR A O 1
ATOM 1388 N N . ARG A 1 179 ? 0.503 -4.572 -6.421 1.000 22.189 179 ARG A N 1
ATOM 1389 C CA . ARG A 1 179 ? 0.036 -5.858 -7.024 1.000 26.205 179 ARG A CA 1
ATOM 1390 C C . ARG A 1 179 ? 1.258 -6.710 -7.426 1.000 28.260 179 ARG A C 1
ATOM 1391 O O . ARG A 1 179 ? 1.344 -7.868 -6.939 1.000 34.205 179 ARG A O 1
ATOM 1393 N N . LEU A 1 180 ? 2.224 -6.163 -8.171 1.000 22.239 180 LEU A N 1
ATOM 1394 C CA . LEU A 1 180 ? 3.330 -6.917 -8.813 1.000 22.468 180 LEU A CA 1
ATOM 1395 C C . LEU A 1 180 ? 4.423 -7.214 -7.780 1.000 19.684 180 LEU A C 1
ATOM 1396 O O . LEU A 1 180 ? 4.568 -6.423 -6.808 1.000 19.769 180 LEU A O 1
ATOM 1401 N N . LEU A 1 181 ? 5.166 -8.293 -7.996 1.000 20.043 181 LEU A N 1
ATOM 1402 C CA . LEU A 1 181 ? 6.468 -8.570 -7.348 1.000 19.906 181 LEU A CA 1
ATOM 1403 C C . LEU A 1 181 ? 7.594 -8.064 -8.250 1.000 17.584 181 LEU A C 1
ATOM 1404 O O . LEU A 1 181 ? 7.439 -8.099 -9.486 1.000 17.858 181 LEU A O 1
ATOM 1409 N N . HIS A 1 182 ? 8.714 -7.660 -7.664 1.000 16.455 182 HIS A N 1
ATOM 1410 C CA . HIS A 1 182 ? 9.938 -7.321 -8.419 1.000 14.783 182 HIS A CA 1
ATOM 1411 C C . HIS A 1 182 ? 11.092 -8.081 -7.790 1.000 15.626 182 HIS A C 1
ATOM 1412 O O . HIS A 1 182 ? 11.060 -8.356 -6.565 1.000 15.210 182 HIS A O 1
ATOM 1419 N N . GLY A 1 183 ? 12.066 -8.415 -8.617 1.000 15.414 183 GLY A N 1
ATOM 1420 C CA . GLY A 1 183 ? 13.266 -9.141 -8.194 1.000 15.709 183 GLY A CA 1
ATOM 1421 C C . GLY A 1 183 ? 14.411 -8.873 -9.127 1.000 15.600 183 GLY A C 1
ATOM 1422 O O . GLY A 1 183 ? 14.172 -8.422 -10.267 1.000 16.827 183 GLY A O 1
ATOM 1423 N N . ILE A 1 184 ? 15.608 -9.250 -8.698 1.000 15.419 184 ILE A N 1
ATOM 1424 C CA . ILE A 1 184 ? 16.846 -9.209 -9.518 1.000 15.656 184 ILE A CA 1
ATOM 1425 C C . ILE A 1 184 ? 17.449 -10.612 -9.480 1.000 18.053 184 ILE A C 1
ATOM 1426 O O . ILE A 1 184 ? 17.663 -11.153 -8.378 1.000 16.534 184 ILE A O 1
ATOM 1431 N N . ALA A 1 185 ? 17.644 -11.216 -10.647 1.000 18.066 185 ALA A N 1
ATOM 1432 C CA . ALA A 1 185 ? 18.211 -12.580 -10.737 1.000 19.668 185 ALA A CA 1
ATOM 1433 C C . ALA A 1 185 ? 19.653 -12.532 -10.253 1.000 19.715 185 ALA A C 1
ATOM 1434 O O . ALA A 1 185 ? 20.336 -11.528 -10.486 1.000 19.704 185 ALA A O 1
ATOM 1436 N N . ALA A 1 186 ? 20.090 -13.594 -9.578 1.000 22.271 186 ALA A N 1
ATOM 1437 C CA . ALA A 1 186 ? 21.487 -13.870 -9.182 1.000 23.573 186 ALA A CA 1
ATOM 1438 C C . ALA A 1 186 ? 22.283 -14.279 -10.426 1.000 26.452 186 ALA A C 1
ATOM 1439 O O . ALA A 1 186 ? 22.475 -15.467 -10.608 1.000 30.717 186 ALA A O 1
ATOM 1441 N N . ALA A 1 187 ? 22.702 -13.332 -11.264 1.000 26.637 187 ALA A N 1
ATOM 1442 C CA . ALA A 1 187 ? 23.330 -13.579 -12.584 1.000 26.893 187 ALA A CA 1
ATOM 1443 C C . ALA A 1 187 ? 24.588 -12.720 -12.735 1.000 26.211 187 ALA A C 1
ATOM 1444 O O . ALA A 1 187 ? 24.705 -11.673 -12.067 1.000 25.887 187 ALA A O 1
ATOM 1446 N N . ARG A 1 188 ? 25.513 -13.144 -13.596 1.000 24.232 188 ARG A N 1
ATOM 1447 C CA . ARG A 1 188 ? 26.749 -12.382 -13.904 1.000 25.277 188 ARG A CA 1
ATOM 1448 C C . ARG A 1 188 ? 26.589 -11.553 -15.181 1.000 20.827 188 ARG A C 1
ATOM 1449 O O . ARG A 1 188 ? 27.335 -10.588 -15.338 1.000 21.307 188 ARG A O 1
ATOM 1457 N N . VAL A 1 189 ? 25.691 -11.947 -16.084 1.000 25.362 189 VAL A N 1
ATOM 1458 C CA . VAL A 1 189 ? 25.501 -11.270 -17.401 1.000 24.161 189 VAL A CA 1
ATOM 1459 C C . VAL A 1 189 ? 24.007 -11.141 -17.669 1.000 22.360 189 VAL A C 1
ATOM 1460 O O . VAL A 1 189 ? 23.246 -11.900 -17.105 1.000 24.913 189 VAL A O 1
ATOM 1464 N N . ASP A 1 190 ? 23.628 -10.203 -18.527 1.000 20.979 190 ASP A N 1
ATOM 1465 C CA . ASP A 1 190 ? 22.224 -10.008 -18.986 1.000 20.933 190 ASP A CA 1
ATOM 1466 C C . ASP A 1 190 ? 22.270 -9.946 -20.507 1.000 20.463 190 ASP A C 1
ATOM 1467 O O . ASP A 1 190 ? 22.921 -9.025 -21.062 1.000 20.442 190 ASP A O 1
ATOM 1472 N N . ALA A 1 191 ? 21.634 -10.926 -21.131 1.000 21.925 191 ALA A N 1
ATOM 1473 C CA . ALA A 1 191 ? 21.507 -10.984 -22.602 1.000 24.605 191 ALA A CA 1
ATOM 1474 C C . ALA A 1 191 ? 20.316 -10.103 -22.963 1.000 23.417 191 ALA A C 1
ATOM 1475 O O . ALA A 1 191 ? 19.226 -10.365 -22.443 1.000 27.799 191 ALA A O 1
ATOM 1477 N N . LEU A 1 192 ? 20.524 -9.092 -23.797 1.000 22.366 192 LEU A N 1
ATOM 1478 C CA . LEU A 1 192 ? 19.443 -8.175 -24.257 1.000 23.172 192 LEU A CA 1
ATOM 1479 C C . LEU A 1 192 ? 18.705 -8.787 -25.454 1.000 21.406 192 LEU A C 1
ATOM 1480 O O . LEU A 1 192 ? 17.509 -8.531 -25.589 1.000 20.461 192 LEU A O 1
ATOM 1485 N N . ASP A 1 193 ? 19.380 -9.594 -26.282 0.910 24.341 193 ASP A N 1
ATOM 1486 C CA . ASP A 1 193 ? 18.771 -10.155 -27.532 0.910 28.340 193 ASP A CA 1
ATOM 1487 C C . ASP A 1 193 ? 18.359 -11.610 -27.294 0.910 28.729 193 ASP A C 1
ATOM 1488 O O . ASP A 1 193 ? 18.565 -12.046 -26.140 0.910 28.471 193 ASP A O 1
ATOM 1493 N N . ALA A 1 211 ? 24.610 -6.502 -27.247 1.000 38.298 211 ALA A N 1
ATOM 1494 C CA . ALA A 1 211 ? 23.782 -7.733 -27.222 1.000 33.111 211 ALA A CA 1
ATOM 1495 C C . ALA A 1 211 ? 23.742 -8.294 -25.795 1.000 28.694 211 ALA A C 1
ATOM 1496 O O . ALA A 1 211 ? 22.718 -8.836 -25.389 1.000 28.418 211 ALA A O 1
ATOM 1498 N N . CYS A 1 212 ? 24.852 -8.205 -25.079 1.000 28.273 212 CYS A N 1
ATOM 1499 C CA . CYS A 1 212 ? 25.021 -8.858 -23.765 1.000 28.425 212 CYS A CA 1
ATOM 1500 C C . CYS A 1 212 ? 25.819 -7.921 -22.860 1.000 27.332 212 CYS A C 1
ATOM 1501 O O . CYS A 1 212 ? 26.817 -7.372 -23.337 1.000 26.246 212 CYS A O 1
ATOM 1504 N N . LEU A 1 213 ? 25.409 -7.776 -21.599 0.940 25.907 213 LEU A N 1
ATOM 1505 C CA . LEU A 1 213 ? 26.073 -6.851 -20.641 0.940 24.014 213 LEU A CA 1
ATOM 1506 C C . LEU A 1 213 ? 26.643 -7.671 -19.488 0.940 22.691 213 LEU A C 1
ATOM 1507 O O . LEU A 1 213 ? 25.905 -8.481 -18.918 0.940 21.635 213 LEU A O 1
ATOM 1511 N N . VAL A 1 214 ? 27.915 -7.454 -19.167 1.000 21.985 214 VAL A N 1
ATOM 1512 C CA . VAL A 1 214 ? 28.561 -8.091 -17.992 1.000 23.259 214 VAL A CA 1
ATOM 1513 C C . VAL A 1 214 ? 28.293 -7.172 -16.793 1.000 20.633 214 VAL A C 1
ATOM 1514 O O . VAL A 1 214 ? 28.604 -5.988 -16.880 1.000 21.901 214 VAL A O 1
ATOM 1518 N N . ARG A 1 215 ? 27.741 -7.714 -15.731 1.000 20.201 215 ARG A N 1
ATOM 1519 C CA . ARG A 1 215 ? 27.497 -6.950 -14.484 1.000 20.661 215 ARG A CA 1
ATOM 1520 C C . ARG A 1 215 ? 28.813 -6.684 -13.749 1.000 21.830 215 ARG A C 1
ATOM 1521 O O . ARG A 1 215 ? 29.683 -7.587 -13.677 1.000 21.442 215 ARG A O 1
ATOM 1529 N N . GLY A 1 216 ? 28.959 -5.447 -13.284 1.000 20.583 216 GLY A N 1
ATOM 1530 C CA . GLY A 1 216 ? 29.945 -5.036 -12.283 1.000 19.766 216 GLY A CA 1
ATOM 1531 C C . GLY A 1 216 ? 29.247 -4.968 -10.941 1.000 20.644 216 GLY A C 1
ATOM 1532 O O . GLY A 1 216 ? 28.151 -5.558 -10.797 1.000 25.346 216 GLY A O 1
ATOM 1533 N N . THR A 1 217 ? 29.829 -4.274 -9.980 1.000 19.320 217 THR A N 1
ATOM 1534 C CA . THR A 1 217 ? 29.188 -4.073 -8.657 1.000 19.459 217 THR A CA 1
ATOM 1535 C C . THR A 1 217 ? 28.132 -2.981 -8.811 1.000 16.753 217 THR A C 1
ATOM 1536 O O . THR A 1 217 ? 28.476 -1.899 -9.353 1.000 17.659 217 THR A O 1
ATOM 1540 N N . ARG A 1 218 ? 26.919 -3.253 -8.338 1.000 16.548 218 ARG A N 1
ATOM 1541 C CA . ARG A 1 218 ? 25.793 -2.266 -8.382 1.000 15.513 218 ARG A CA 1
ATOM 1542 C C . ARG A 1 218 ? 25.524 -1.813 -6.952 1.000 15.212 218 ARG A C 1
ATOM 1543 O O . ARG A 1 218 ? 25.533 -2.683 -6.059 1.000 15.346 218 ARG A O 1
ATOM 1551 N N . VAL A 1 219 ? 25.309 -0.511 -6.769 1.000 14.380 219 VAL A N 1
ATOM 1552 C CA . VAL A 1 219 ? 24.800 0.066 -5.496 1.000 14.373 219 VAL A CA 1
ATOM 1553 C C . VAL A 1 219 ? 23.532 0.809 -5.865 1.000 13.343 219 VAL A C 1
ATOM 1554 O O . VAL A 1 219 ? 23.575 1.622 -6.795 1.000 14.311 219 VAL A O 1
ATOM 1558 N N . SER A 1 220 ? 22.439 0.484 -5.205 1.000 12.256 220 SER A N 1
ATOM 1559 C CA . SER A 1 220 ? 21.157 1.177 -5.428 1.000 11.428 220 SER A CA 1
ATOM 1560 C C . SER A 1 220 ? 20.721 1.930 -4.168 1.000 11.279 220 SER A C 1
ATOM 1561 O O . SER A 1 220 ? 20.999 1.506 -3.027 0.880 10.361 220 SER A O 1
ATOM 1564 N N . LEU A 1 221 ? 20.085 3.065 -4.387 1.000 11.558 221 LEU A N 1
ATOM 1565 C CA . LEU A 1 221 ? 19.562 3.942 -3.321 1.000 12.228 221 LEU A CA 1
ATOM 1566 C C . LEU A 1 221 ? 18.052 3.932 -3.489 1.000 11.472 221 LEU A C 1
ATOM 1567 O O . LEU A 1 221 ? 17.571 4.532 -4.473 1.000 12.187 221 LEU A O 1
ATOM 1572 N N . THR A 1 222 ? 17.363 3.198 -2.637 0.990 11.164 222 THR A N 1
ATOM 1573 C CA . THR A 1 222 ? 15.888 3.071 -2.703 0.920 10.822 222 THR A CA 1
ATOM 1574 C C . THR A 1 222 ? 15.324 4.086 -1.710 1.000 10.370 222 THR A C 1
ATOM 1575 O O . THR A 1 222 ? 15.545 3.924 -0.492 0.920 9.955 222 THR A O 1
ATOM 1579 N N . ILE A 1 223 ? 14.627 5.092 -2.225 0.940 10.670 223 ILE A N 1
ATOM 1580 C CA . ILE A 1 223 ? 14.157 6.263 -1.436 0.940 11.341 223 ILE A CA 1
ATOM 1581 C C . ILE A 1 223 ? 12.653 6.162 -1.262 0.940 11.244 223 ILE A C 1
ATOM 1582 O O . ILE A 1 223 ? 11.951 6.147 -2.293 0.940 11.451 223 ILE A O 1
ATOM 1587 N N . ARG A 1 224 ? 12.216 5.988 -0.018 1.000 11.514 224 ARG A N 1
ATOM 1588 C CA . ARG A 1 224 ? 10.788 5.746 0.286 1.000 12.141 224 ARG A CA 1
ATOM 1589 C C . ARG A 1 224 ? 10.331 6.589 1.468 1.000 11.740 224 ARG A C 1
ATOM 1590 O O . ARG A 1 224 ? 11.159 7.130 2.231 1.000 12.212 224 ARG A O 1
ATOM 1598 N N . ARG A 1 225 ? 9.016 6.726 1.596 1.000 12.761 225 ARG A N 1
ATOM 1599 C CA . ARG A 1 225 ? 8.456 7.379 2.794 1.000 12.780 225 ARG A CA 1
ATOM 1600 C C . ARG A 1 225 ? 7.897 6.293 3.715 1.000 13.293 225 ARG A C 1
ATOM 1601 O O . ARG A 1 225 ? 6.987 5.514 3.287 1.000 12.919 225 ARG A O 1
ATOM 1609 N N . VAL A 1 226 ? 8.388 6.280 4.943 1.000 13.638 226 VAL A N 1
ATOM 1610 C CA . VAL A 1 226 ? 7.889 5.399 6.044 1.000 14.032 226 VAL A CA 1
ATOM 1611 C C . VAL A 1 226 ? 6.853 6.206 6.825 1.000 14.760 226 VAL A C 1
ATOM 1612 O O . VAL A 1 226 ? 7.206 7.186 7.470 1.000 14.330 226 VAL A O 1
ATOM 1616 N N . PRO A 1 227 ? 5.553 5.876 6.758 1.000 15.749 227 PRO A N 1
ATOM 1617 C CA . PRO A 1 227 ? 4.545 6.716 7.403 1.000 17.433 227 PRO A CA 1
ATOM 1618 C C . PRO A 1 227 ? 4.492 6.576 8.931 1.000 17.845 227 PRO A C 1
ATOM 1619 O O . PRO A 1 227 ? 4.085 7.527 9.525 1.000 19.433 227 PRO A O 1
ATOM 1623 N N . ARG A 1 228 ? 4.872 5.433 9.498 1.000 17.188 228 ARG A N 1
ATOM 1624 C CA . ARG A 1 228 ? 4.790 5.191 10.967 1.000 18.609 228 ARG A CA 1
ATOM 1625 C C . ARG A 1 228 ? 6.146 5.495 11.603 1.000 16.508 228 ARG A C 1
ATOM 1626 O O . ARG A 1 228 ? 7.029 4.602 11.607 1.000 16.546 228 ARG A O 1
ATOM 1634 N N . VAL A 1 229 ? 6.289 6.699 12.145 1.000 16.319 229 VAL A N 1
ATOM 1635 C CA . VAL A 1 229 ? 7.553 7.204 12.757 1.000 16.935 229 VAL A CA 1
ATOM 1636 C C . VAL A 1 229 ? 7.273 7.622 14.199 1.000 16.681 229 VAL A C 1
ATOM 1637 O O . VAL A 1 229 ? 6.311 8.364 14.440 1.000 17.243 229 VAL A O 1
ATOM 1641 N N . LEU A 1 230 ? 8.109 7.143 15.110 1.000 18.110 230 LEU A N 1
ATOM 1642 C CA . LEU A 1 230 ? 7.998 7.497 16.547 1.000 18.168 230 LEU A CA 1
ATOM 1643 C C . LEU A 1 230 ? 8.583 8.891 16.769 1.000 20.015 230 LEU A C 1
ATOM 1644 O O . LEU A 1 230 ? 9.591 9.228 16.135 1.000 19.431 230 LEU A O 1
ATOM 1649 N N . ARG A 1 231 ? 8.022 9.627 17.727 1.000 21.241 231 ARG A N 1
ATOM 1650 C CA . ARG A 1 231 ? 8.604 10.912 18.169 1.000 23.449 231 ARG A CA 1
ATOM 1651 C C . ARG A 1 231 ? 10.022 10.666 18.677 1.000 23.699 231 ARG A C 1
ATOM 1652 O O . ARG A 1 231 ? 10.372 9.555 19.125 1.000 22.681 231 ARG A O 1
ATOM 1660 N N . ALA A 1 232 ? 10.846 11.696 18.593 1.000 23.412 232 ALA A N 1
ATOM 1661 C CA . ALA A 1 232 ? 12.249 11.676 19.027 1.000 23.624 232 ALA A CA 1
ATOM 1662 C C . ALA A 1 232 ? 12.308 11.181 20.478 1.000 21.101 232 ALA A C 1
ATOM 1663 O O . ALA A 1 232 ? 11.503 11.661 21.270 1.000 22.777 232 ALA A O 1
ATOM 1665 N N . GLY A 1 233 ? 13.186 10.233 20.764 1.000 18.928 233 GLY A N 1
ATOM 1666 C CA . GLY A 1 233 ? 13.469 9.716 22.120 1.000 20.210 233 GLY A CA 1
ATOM 1667 C C . GLY A 1 233 ? 12.577 8.535 22.521 1.000 19.237 233 GLY A C 1
ATOM 1668 O O . GLY A 1 233 ? 12.863 7.952 23.565 1.000 22.105 233 GLY A O 1
ATOM 1669 N N . LEU A 1 234 ? 11.522 8.192 21.783 1.000 17.382 234 LEU A N 1
ATOM 1670 C CA . LEU A 1 234 ? 10.539 7.177 22.278 1.000 17.144 234 LEU A CA 1
ATOM 1671 C C . LEU A 1 234 ? 10.883 5.816 21.689 1.000 18.162 234 LEU A C 1
ATOM 1672 O O . LEU A 1 234 ? 11.090 5.718 20.440 1.000 18.235 234 LEU A O 1
ATOM 1677 N N . LEU A 1 235 ? 10.972 4.814 22.562 1.000 17.380 235 LEU A N 1
ATOM 1678 C CA . LEU A 1 235 ? 11.141 3.400 22.172 1.000 18.220 235 LEU A CA 1
ATOM 1679 C C . LEU A 1 235 ? 9.891 2.615 22.545 1.000 19.390 235 LEU A C 1
ATOM 1680 O O . LEU A 1 235 ? 9.220 2.975 23.533 1.000 17.646 235 LEU A O 1
ATOM 1685 N N . LEU A 1 236 ? 9.599 1.607 21.728 1.000 21.063 236 LEU A N 1
ATOM 1686 C CA . LEU A 1 236 ? 8.619 0.531 21.999 1.000 21.657 236 LEU A CA 1
ATOM 1687 C C . LEU A 1 236 ? 9.386 -0.777 22.156 1.000 24.134 236 LEU A C 1
ATOM 1688 O O . LEU A 1 236 ? 10.238 -1.078 21.296 1.000 24.591 236 LEU A O 1
ATOM 1693 N N . GLY A 1 237 ? 9.076 -1.556 23.181 1.000 24.140 237 GLY A N 1
ATOM 1694 C CA . GLY A 1 237 ? 9.604 -2.930 23.261 1.000 26.926 237 GLY A CA 1
ATOM 1695 C C . GLY A 1 237 ? 8.822 -3.841 22.322 1.000 28.398 237 GLY A C 1
ATOM 1696 O O . GLY A 1 237 ? 7.956 -3.337 21.576 1.000 27.818 237 GLY A O 1
ATOM 1697 N N . LYS A 1 238 ? 9.119 -5.141 22.356 1.000 31.426 238 LYS A N 1
ATOM 1698 C CA . LYS A 1 238 ? 8.223 -6.276 21.960 1.000 41.686 238 LYS A CA 1
ATOM 1699 C C . LYS A 1 238 ? 9.147 -7.353 21.379 1.000 49.255 238 LYS A C 1
ATOM 1700 O O . LYS A 1 238 ? 9.966 -7.894 22.125 1.000 55.522 238 LYS A O 1
#

Radius of gyration: 17.86 Å; Cα contacts (8 Å, |Δi|>4): 453; chains: 1; bounding box: 42×46×51 Å